Protein 3H04 (pdb70)

Foldseek 3Di:
DDKDWFQAPVRDTKIKDKDAAPDDDALAEEEEEEDQLQFAAAQPLDDPLLVCLCRNRYMYMGTFAWGWQQPALVRRLRRLVSRVVVVCVVQPPHAYEYEYAAVSQCSRVLCQLVDPHAEYEYEQYFPACPDVLLQAAQPVLQVLLVVDDPVRLVVQDDPHIDRHRPDPVNSVVVSNCNRHSNSVVRSPDDDRVDCSRHPDLVSLQPGHEYEYEFECLASRRHCVRVVVSVVHYDHYHYHHHDDNHRPPVSDVDPVNSVSSNVVVVVSVVRSD

Structure (mmCIF, N/CA/C/O backbone):
data_3H04
#
_entry.id   3H04
#
_cell.length_a   47.033
_cell.length_b   47.033
_cell.length_c   404.486
_cell.angle_alpha   90.00
_cell.angle_beta   90.00
_cell.angle_gamma   120.00
#
_symmetry.space_group_name_H-M   'P 61 2 2'
#
loop_
_entity.id
_entity.type
_entity.pdbx_description
1 polymer 'uncharacterized protein'
2 water water
#
loop_
_atom_site.group_PDB
_atom_site.id
_atom_site.type_symbol
_atom_site.label_atom_id
_atom_site.label_alt_id
_atom_site.label_comp_id
_atom_site.label_asym_id
_atom_site.label_entity_id
_atom_site.label_seq_id
_atom_site.pdbx_PDB_ins_code
_atom_site.Cartn_x
_atom_site.Cartn_y
_atom_site.Cartn_z
_atom_site.occupancy
_atom_site.B_iso_or_equiv
_atom_site.auth_seq_id
_atom_site.auth_comp_id
_atom_site.auth_asym_id
_atom_site.auth_atom_id
_atom_site.pdbx_PDB_model_num
ATOM 1 N N . GLU A 1 3 ? 19.806 -3.259 7.931 1.00 35.53 3 GLU A N 1
ATOM 2 C CA . GLU A 1 3 ? 20.538 -1.951 7.893 1.00 35.76 3 GLU A CA 1
ATOM 3 C C . GLU A 1 3 ? 19.636 -0.797 7.421 1.00 34.37 3 GLU A C 1
ATOM 4 O O . GLU A 1 3 ? 19.037 -0.856 6.334 1.00 34.67 3 GLU A O 1
ATOM 10 N N . ILE A 1 4 ? 19.557 0.255 8.239 1.00 32.67 4 ILE A N 1
ATOM 11 C CA . ILE A 1 4 ? 18.780 1.458 7.901 1.00 31.55 4 ILE A CA 1
ATOM 12 C C . ILE A 1 4 ? 19.641 2.736 7.825 1.00 30.15 4 ILE A C 1
ATOM 13 O O . ILE A 1 4 ? 20.381 3.075 8.773 1.00 28.65 4 ILE 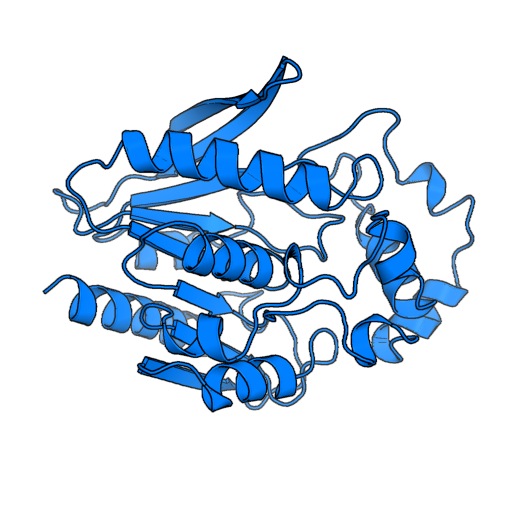A O 1
ATOM 18 N N . LYS A 1 5 ? 19.529 3.421 6.682 1.00 28.31 5 LYS A N 1
ATOM 19 C CA . LYS A 1 5 ? 20.343 4.589 6.336 1.00 27.76 5 LYS A CA 1
ATOM 20 C C . LYS A 1 5 ? 19.710 5.921 6.755 1.00 26.29 5 LYS A C 1
ATOM 21 O O . LYS A 1 5 ? 18.493 6.150 6.571 1.00 26.29 5 LYS A O 1
ATOM 27 N N . TYR A 1 6 ? 20.544 6.797 7.302 1.00 23.49 6 TYR A N 1
ATOM 28 C CA . TYR A 1 6 ? 20.142 8.135 7.734 1.00 22.93 6 TYR A CA 1
ATOM 29 C C . TYR A 1 6 ? 21.216 9.090 7.286 1.00 22.18 6 TYR A C 1
ATOM 30 O O . TYR A 1 6 ? 22.285 8.676 6.844 1.00 19.81 6 TYR A O 1
ATOM 39 N N . LYS A 1 7 ? 20.955 10.381 7.384 1.00 22.53 7 LYS A N 1
ATOM 40 C CA . LYS A 1 7 ? 22.046 11.329 7.223 1.00 23.68 7 LYS A CA 1
ATOM 41 C C . LYS A 1 7 ? 21.891 12.483 8.184 1.00 23.92 7 LYS A C 1
ATOM 42 O O . LYS A 1 7 ? 20.790 12.786 8.647 1.00 23.83 7 LYS A O 1
ATOM 48 N N . VAL A 1 8 ? 23.021 13.076 8.518 1.00 23.63 8 VAL A N 1
ATOM 49 C CA . VAL A 1 8 ? 23.048 14.292 9.267 1.00 23.44 8 VAL A CA 1
ATOM 50 C C . VAL A 1 8 ? 23.631 15.312 8.316 1.00 22.53 8 VAL A C 1
ATOM 51 O O . VAL A 1 8 ? 24.648 15.051 7.654 1.00 22.73 8 VAL A O 1
ATOM 55 N N . ILE A 1 9 ? 22.970 16.450 8.237 1.00 22.58 9 ILE A N 1
ATOM 56 C CA . ILE A 1 9 ? 23.390 17.566 7.395 1.00 21.40 9 ILE A CA 1
ATOM 57 C C . ILE A 1 9 ? 24.247 18.496 8.271 1.00 20.27 9 ILE A C 1
ATOM 58 O O . ILE A 1 9 ? 23.757 18.998 9.268 1.00 20.33 9 ILE A O 1
ATOM 63 N N . THR A 1 10 ? 25.523 18.679 7.928 1.00 17.93 10 THR A N 1
ATOM 64 C CA . THR A 1 10 ? 26.449 19.549 8.701 1.00 17.12 10 THR A CA 1
ATOM 65 C C . THR A 1 10 ? 26.131 21.087 8.578 1.00 17.64 10 THR A C 1
ATOM 66 O O . THR A 1 10 ? 25.351 21.497 7.683 1.00 15.31 10 THR A O 1
ATOM 70 N N . LYS A 1 11 ? 26.771 21.926 9.409 1.00 16.63 11 LYS A N 1
ATOM 71 C CA . LYS A 1 11 ? 26.639 23.404 9.290 1.00 19.41 11 LYS A CA 1
ATOM 72 C C . LYS A 1 11 ? 26.973 23.899 7.902 1.00 18.53 11 LYS A C 1
ATOM 73 O O . LYS A 1 11 ? 26.428 24.930 7.472 1.00 19.62 11 LYS A O 1
ATOM 79 N N . ASP A 1 12 ? 27.947 23.245 7.252 1.00 17.86 12 ASP A N 1
ATOM 80 C CA . ASP A 1 12 ? 28.317 23.573 5.904 1.00 18.66 12 ASP A CA 1
ATOM 81 C C . ASP A 1 12 ? 27.573 22.786 4.818 1.00 18.57 12 ASP A C 1
ATOM 82 O O . ASP A 1 12 ? 27.981 22.821 3.687 1.00 18.95 12 ASP A O 1
ATOM 87 N N . ALA A 1 13 ? 26.454 22.164 5.154 1.00 17.99 13 ALA A N 1
ATOM 88 C CA . ALA A 1 13 ? 25.545 21.583 4.166 1.00 19.17 13 ALA A CA 1
ATOM 89 C C . ALA A 1 13 ? 26.115 20.310 3.557 1.00 20.09 13 ALA A C 1
ATOM 90 O O . ALA A 1 13 ? 25.776 19.981 2.427 1.00 20.62 13 ALA A O 1
ATOM 92 N N . PHE A 1 14 ? 26.972 19.608 4.309 1.00 20.15 14 PHE A N 1
ATOM 93 C CA . PHE A 1 14 ? 27.569 18.341 3.859 1.00 21.26 14 PHE A CA 1
ATOM 94 C C . PHE A 1 14 ? 26.777 17.198 4.457 1.00 21.41 14 PHE A C 1
ATOM 95 O O . PHE A 1 14 ? 26.454 17.252 5.652 1.00 21.97 14 PHE A O 1
ATOM 103 N N . ALA A 1 15 ? 26.468 16.169 3.667 1.00 22.11 15 ALA A N 1
ATOM 104 C CA . ALA A 1 15 ? 25.749 14.999 4.197 1.00 23.73 15 ALA A CA 1
ATOM 105 C C . ALA A 1 15 ? 26.707 13.987 4.856 1.00 24.16 15 ALA A C 1
ATOM 106 O O . ALA A 1 15 ? 27.727 13.580 4.254 1.00 25.16 15 ALA A O 1
ATOM 108 N N . LEU A 1 16 ? 26.454 13.639 6.128 1.00 22.75 16 LEU A N 1
ATOM 109 C CA . LEU A 1 16 ? 27.215 12.589 6.787 1.00 22.65 16 LEU A CA 1
ATOM 110 C C . LEU A 1 16 ? 26.271 11.430 6.956 1.00 21.39 16 LEU A C 1
ATOM 111 O O . LEU A 1 16 ? 25.355 11.537 7.753 1.00 22.40 16 LEU A O 1
ATOM 116 N N . PRO A 1 17 ? 26.454 10.352 6.179 1.00 19.46 17 PRO A N 1
ATOM 117 C CA . PRO A 1 17 ? 25.570 9.197 6.333 1.00 18.45 17 PRO A CA 1
ATOM 118 C C . PRO A 1 17 ? 25.864 8.466 7.633 1.00 17.95 17 PRO A C 1
ATOM 119 O O . PRO A 1 17 ? 26.982 8.538 8.141 1.00 16.78 17 PRO A O 1
ATOM 123 N N . TYR A 1 18 ? 24.844 7.838 8.196 1.00 16.46 18 TYR A N 1
ATOM 124 C CA . TYR A 1 18 ? 25.035 6.860 9.236 1.00 17.19 18 TYR A CA 1
ATOM 125 C C . TYR A 1 18 ? 23.996 5.766 9.074 1.00 17.82 18 TYR A C 1
ATOM 126 O O . TYR A 1 18 ? 22.951 6.007 8.459 1.00 17.45 18 TYR A O 1
ATOM 135 N N . THR A 1 19 ? 24.357 4.566 9.529 1.00 18.30 19 THR A N 1
ATOM 136 C CA . THR A 1 19 ? 23.514 3.375 9.505 1.00 19.72 19 THR A CA 1
ATOM 137 C C . THR A 1 19 ? 23.235 2.887 10.915 1.00 19.65 19 THR A C 1
ATOM 138 O O . THR A 1 19 ? 24.094 2.943 11.818 1.00 20.35 19 THR A O 1
ATOM 142 N N . ILE A 1 20 ? 22.011 2.431 11.117 1.00 19.01 20 ILE A N 1
ATOM 143 C CA . ILE A 1 20 ? 21.612 1.819 12.362 1.00 18.52 20 ILE A CA 1
ATOM 144 C C . ILE A 1 20 ? 21.240 0.391 12.039 1.00 19.95 20 ILE A C 1
ATOM 145 O O . ILE A 1 20 ? 20.395 0.142 11.158 1.00 17.53 20 ILE A O 1
ATOM 150 N N . ILE A 1 21 ? 21.871 -0.545 12.750 1.00 20.08 21 ILE A N 1
ATOM 151 C CA . ILE A 1 21 ? 21.449 -1.934 12.741 1.00 21.85 21 ILE A CA 1
ATOM 152 C C . ILE A 1 21 ? 20.757 -2.178 14.065 1.00 23.00 21 ILE A C 1
ATOM 153 O O . ILE A 1 21 ? 21.376 -1.969 15.122 1.00 22.60 21 ILE A O 1
ATOM 158 N N . LYS A 1 22 ? 19.500 -2.635 14.017 1.00 24.26 22 LYS A N 1
ATOM 159 C CA . LYS A 1 22 ? 18.677 -2.819 15.221 1.00 24.67 22 LYS A CA 1
ATOM 160 C C . LYS A 1 22 ? 19.027 -4.056 16.037 1.00 24.47 22 LYS A C 1
ATOM 161 O O . LYS A 1 22 ? 19.440 -5.082 15.484 1.00 24.87 22 LYS A O 1
ATOM 167 N N . ALA A 1 23 ? 18.854 -3.943 17.356 1.00 23.99 23 ALA A N 1
ATOM 168 C CA . ALA A 1 23 ? 18.972 -5.095 18.272 1.00 24.23 23 ALA A CA 1
ATOM 169 C C . ALA A 1 23 ? 18.069 -6.240 17.813 1.00 25.08 23 ALA A C 1
ATOM 170 O O . ALA A 1 23 ? 16.913 -6.004 17.540 1.00 24.11 23 ALA A O 1
ATOM 172 N N . LYS A 1 24 ? 18.615 -7.462 17.757 1.00 26.44 24 LYS A N 1
ATOM 173 C CA . LYS A 1 24 ? 17.892 -8.667 17.331 1.00 27.74 24 LYS A CA 1
ATOM 174 C C . LYS A 1 24 ? 16.735 -9.034 18.238 1.00 28.67 24 LYS A C 1
ATOM 175 O O . LYS A 1 24 ? 15.675 -9.432 17.772 1.00 28.16 24 LYS A O 1
ATOM 181 N N . ASN A 1 25 ? 16.961 -8.946 19.537 1.00 29.84 25 ASN A N 1
ATOM 182 C CA . ASN A 1 25 ? 15.933 -9.282 20.504 1.00 31.13 25 ASN A CA 1
ATOM 183 C C . ASN A 1 25 ? 15.544 -7.992 21.178 1.00 31.57 25 ASN A C 1
ATOM 184 O O . ASN A 1 25 ? 16.371 -7.321 21.795 1.00 31.37 25 ASN A O 1
ATOM 189 N N . GLN A 1 26 ? 14.274 -7.641 21.006 1.00 32.61 26 GLN A N 1
ATOM 190 C CA . GLN A 1 26 ? 13.758 -6.303 21.284 1.00 32.81 26 GLN A CA 1
ATOM 191 C C . GLN A 1 26 ? 13.053 -6.314 22.643 1.00 32.01 26 GLN A C 1
ATOM 192 O O . GLN A 1 26 ? 12.425 -7.315 22.997 1.00 32.28 26 GLN A O 1
ATOM 198 N N . PRO A 1 27 ? 13.132 -5.201 23.401 1.00 30.84 27 PRO A N 1
ATOM 199 C CA . PRO A 1 27 ? 13.725 -3.917 23.052 1.00 30.27 27 PRO A CA 1
ATOM 200 C C . PRO A 1 27 ? 15.227 -3.829 23.353 1.00 29.57 27 PRO A C 1
ATOM 201 O O . PRO A 1 27 ? 15.772 -4.640 24.109 1.00 28.26 27 PRO A O 1
ATOM 205 N N . THR A 1 28 ? 15.868 -2.816 22.771 1.00 28.42 28 THR A N 1
ATOM 206 C CA . THR A 1 28 ? 17.283 -2.625 22.942 1.00 28.12 28 THR A CA 1
ATOM 207 C C . THR A 1 28 ? 17.655 -2.349 24.388 1.00 27.57 28 THR A C 1
ATOM 208 O O . THR A 1 28 ? 16.906 -1.710 25.121 1.00 28.17 28 THR A O 1
ATOM 212 N N . LYS A 1 29 ? 18.808 -2.849 24.799 1.00 26.73 29 LYS A N 1
ATOM 213 C CA . LYS A 1 29 ? 19.401 -2.487 26.090 1.00 26.46 29 LYS A CA 1
ATOM 214 C C . LYS A 1 29 ? 20.184 -1.165 26.013 1.00 25.37 29 LYS A C 1
ATOM 215 O O . LYS A 1 29 ? 20.498 -0.563 27.046 1.00 24.40 29 LYS A O 1
ATOM 221 N N . GLY A 1 30 ? 20.525 -0.738 24.794 1.00 24.49 30 GLY A N 1
ATOM 222 C CA . GLY A 1 30 ? 21.374 0.436 24.600 1.00 23.57 30 GLY A CA 1
ATOM 223 C C . GLY A 1 30 ? 21.799 0.655 23.150 1.00 22.40 30 GLY A C 1
ATOM 224 O O . GLY A 1 30 ? 21.522 -0.146 22.273 1.00 22.48 30 GLY A O 1
ATOM 225 N N . VAL A 1 31 ? 22.490 1.757 22.919 1.00 21.17 31 VAL A N 1
ATOM 226 C CA . VAL A 1 31 ? 22.956 2.102 21.603 1.00 21.63 31 VAL A CA 1
ATOM 227 C C . VAL A 1 31 ? 24.471 2.200 21.684 1.00 20.30 31 VAL A C 1
ATOM 228 O O . VAL A 1 31 ? 25.027 2.849 22.593 1.00 19.54 31 VAL A O 1
ATOM 232 N N . ILE A 1 32 ? 25.109 1.520 20.741 1.00 18.82 32 ILE A N 1
ATOM 233 C CA . ILE A 1 32 ? 26.546 1.538 20.577 1.00 17.53 32 ILE A CA 1
ATOM 234 C C . ILE A 1 32 ? 26.818 2.385 19.327 1.00 16.40 32 ILE A C 1
ATOM 235 O O . ILE A 1 32 ? 26.497 1.968 18.219 1.00 14.76 32 ILE A O 1
ATOM 240 N N . VAL A 1 33 ? 27.456 3.529 19.516 1.00 15.98 33 VAL A N 1
ATOM 241 C CA . VAL A 1 33 ? 27.894 4.369 18.408 1.00 15.69 33 VAL A CA 1
ATOM 242 C C . VAL A 1 33 ? 29.300 3.996 17.990 1.00 15.31 33 VAL A C 1
ATOM 243 O O . VAL A 1 33 ? 30.257 4.238 18.726 1.00 15.01 33 VAL A O 1
ATOM 247 N N . TYR A 1 34 ? 29.416 3.439 16.784 1.00 15.00 34 TYR A N 1
ATOM 248 C CA . TYR A 1 34 ? 30.653 2.863 16.304 1.00 14.51 34 TYR A CA 1
ATOM 249 C C . TYR A 1 34 ? 31.416 3.843 15.411 1.00 15.37 34 TYR A C 1
ATOM 250 O O . TYR A 1 34 ? 30.848 4.387 14.474 1.00 13.42 34 TYR A O 1
ATOM 259 N N . ILE A 1 35 ? 32.713 4.030 15.717 1.00 15.47 35 ILE A N 1
ATOM 260 C CA . ILE A 1 35 ? 33.561 4.920 14.955 1.00 16.03 35 ILE A CA 1
ATOM 261 C C . ILE A 1 35 ? 34.749 4.126 14.445 1.00 16.39 35 ILE A C 1
ATOM 262 O O . ILE A 1 35 ? 35.595 3.609 15.240 1.00 16.24 35 ILE A O 1
ATOM 267 N N . HIS A 1 36 ? 34.808 3.997 13.112 1.00 16.64 36 HIS A N 1
ATOM 268 C CA . HIS A 1 36 ? 35.796 3.160 12.451 1.00 16.09 36 HIS A CA 1
ATOM 269 C C . HIS A 1 36 ? 37.173 3.768 12.542 1.00 17.24 36 HIS A C 1
ATOM 270 O O . HIS A 1 36 ? 37.286 4.950 12.802 1.00 16.16 36 HIS A O 1
ATOM 277 N N . GLY A 1 37 ? 38.192 2.974 12.289 1.00 16.68 37 GLY A N 1
ATOM 278 C CA . GLY A 1 37 ? 39.556 3.465 12.327 1.00 18.26 37 GLY A CA 1
ATOM 279 C C . GLY A 1 37 ? 40.078 3.979 10.984 1.00 18.77 37 GLY A C 1
ATOM 280 O O . GLY A 1 37 ? 39.300 4.358 10.118 1.00 22.06 37 GLY A O 1
ATOM 281 N N . GLY A 1 38 ? 41.382 3.916 10.793 1.00 18.63 38 GLY A N 1
ATOM 282 C CA . GLY A 1 38 ? 42.034 4.374 9.536 1.00 17.74 38 GLY A CA 1
ATOM 283 C C . GLY A 1 38 ? 42.898 5.604 9.642 1.00 17.45 38 GLY A C 1
ATOM 284 O O . GLY A 1 38 ? 43.110 6.352 8.639 1.00 15.30 38 GLY A O 1
ATOM 285 N N . GLY A 1 39 ? 43.436 5.840 10.843 1.00 16.62 39 GLY A N 1
ATOM 286 C CA . GLY A 1 39 ? 44.373 6.945 11.110 1.00 16.24 39 GLY A CA 1
ATOM 287 C C . GLY A 1 39 ? 43.849 8.335 10.756 1.00 17.49 39 GLY A C 1
ATOM 288 O O . GLY A 1 39 ? 44.641 9.253 10.546 1.00 16.69 39 GLY A O 1
ATOM 289 N N . LEU A 1 40 ? 42.526 8.473 10.776 1.00 17.39 40 LEU A N 1
ATOM 290 C CA . LEU A 1 40 ? 41.756 9.644 10.360 1.00 18.20 40 LEU A CA 1
ATOM 291 C C . LEU A 1 40 ? 41.850 9.939 8.853 1.00 18.61 40 LEU A C 1
ATOM 292 O O . LEU A 1 40 ? 41.339 10.979 8.409 1.00 18.87 40 LEU A O 1
ATOM 297 N N . MET A 1 41 ? 42.463 9.045 8.071 1.00 16.17 41 MET A N 1
ATOM 298 C CA . MET A 1 41 ? 42.809 9.356 6.668 1.00 16.30 41 MET A CA 1
ATOM 299 C C . MET A 1 41 ? 42.211 8.397 5.651 1.00 15.07 41 MET A C 1
ATOM 300 O O . MET A 1 41 ? 42.084 8.719 4.447 1.00 16.48 41 MET A O 1
ATOM 305 N N . PHE A 1 42 ? 41.867 7.185 6.079 1.00 15.02 42 PHE A N 1
ATOM 306 C CA . PHE A 1 42 ? 41.225 6.253 5.212 1.00 15.30 42 PHE A CA 1
ATOM 307 C C . PHE A 1 42 ? 40.176 5.429 5.994 1.00 16.65 42 PHE A C 1
ATOM 308 O O . PHE A 1 42 ? 39.953 5.624 7.192 1.00 19.64 42 PHE A O 1
ATOM 316 N N . GLY A 1 43 ? 39.514 4.526 5.294 1.00 16.18 43 GLY A N 1
ATOM 317 C CA . GLY A 1 43 ? 38.590 3.600 5.942 1.00 17.36 43 GLY A CA 1
ATOM 318 C C . GLY A 1 43 ? 37.151 3.835 5.499 1.00 18.56 43 GLY A C 1
ATOM 319 O O . GLY A 1 43 ? 36.863 4.544 4.477 1.00 18.53 43 GLY A O 1
ATOM 320 N N . LYS A 1 44 ? 36.255 3.170 6.193 1.00 18.54 44 LYS A N 1
ATOM 321 C CA . LYS A 1 44 ? 34.809 3.303 5.940 1.00 19.00 44 LYS A CA 1
ATOM 322 C C . LYS A 1 44 ? 34.080 2.843 7.196 1.00 18.64 44 LYS A C 1
ATOM 323 O O . LYS A 1 44 ? 34.629 2.042 7.988 1.00 18.42 44 LYS A O 1
ATOM 329 N N . ALA A 1 45 ? 32.858 3.353 7.363 1.00 19.26 45 ALA A N 1
ATOM 330 C CA . ALA A 1 45 ? 32.015 3.097 8.530 1.00 19.23 45 ALA A CA 1
ATOM 331 C C . ALA A 1 45 ? 31.609 1.633 8.675 1.00 20.34 45 ALA A C 1
ATOM 332 O O . ALA A 1 45 ? 31.505 1.128 9.803 1.00 18.87 45 ALA A O 1
ATOM 334 N N . ASN A 1 46 ? 31.328 0.966 7.544 1.00 21.08 46 ASN A N 1
ATOM 335 C CA . ASN A 1 46 ? 30.895 -0.435 7.554 1.00 22.73 46 ASN A CA 1
ATOM 336 C C . ASN A 1 46 ? 32.053 -1.439 7.399 1.00 21.96 46 ASN A C 1
ATOM 337 O O . ASN A 1 46 ? 31.999 -2.298 6.518 1.00 21.07 46 ASN A O 1
ATOM 342 N N . ASP A 1 47 ? 33.076 -1.325 8.258 1.00 21.24 47 ASP A N 1
ATOM 343 C CA . ASP A 1 47 ? 34.281 -2.170 8.188 1.00 20.62 47 ASP A CA 1
ATOM 344 C C . ASP A 1 47 ? 34.321 -3.259 9.249 1.00 21.56 47 ASP A C 1
ATOM 345 O O . ASP A 1 47 ? 35.297 -4.007 9.299 1.00 21.80 47 ASP A O 1
ATOM 350 N N . LEU A 1 48 ? 33.257 -3.388 10.049 1.00 22.85 48 LEU A N 1
ATOM 351 C CA . LEU A 1 48 ? 33.153 -4.430 11.074 1.00 23.47 48 LEU A CA 1
ATOM 352 C C . LEU A 1 48 ? 32.733 -5.768 10.435 1.00 24.52 48 LEU A C 1
ATOM 353 O O . LEU A 1 48 ? 31.789 -5.782 9.658 1.00 24.40 48 LEU A O 1
ATOM 358 N N . SER A 1 49 ? 33.376 -6.882 10.789 1.00 25.53 49 SER A N 1
ATOM 359 C CA . SER A 1 49 ? 32.884 -8.210 10.325 1.00 26.49 49 SER A CA 1
ATOM 360 C C . SER A 1 49 ? 31.447 -8.453 10.772 1.00 25.96 49 SER A C 1
ATOM 361 O O . SER A 1 49 ? 31.069 -8.130 11.903 1.00 25.97 49 SER A O 1
ATOM 364 N N . PRO A 1 50 ? 30.651 -9.088 9.901 1.00 25.85 50 PRO A N 1
ATOM 365 C CA . PRO A 1 50 ? 29.292 -9.517 10.250 1.00 25.30 50 PRO A CA 1
ATOM 366 C C . PRO A 1 50 ? 29.226 -10.258 11.583 1.00 23.81 50 PRO A C 1
ATOM 367 O O . PRO A 1 50 ? 28.253 -10.108 12.349 1.00 23.08 50 PRO A O 1
ATOM 371 N N . GLN A 1 51 ? 30.243 -11.066 11.854 1.00 23.06 51 GLN A N 1
ATOM 372 C CA . GLN A 1 51 ? 30.271 -11.859 13.095 1.00 23.41 51 GLN A CA 1
ATOM 373 C C . GLN A 1 51 ? 30.315 -10.963 14.338 1.00 22.23 51 GLN A C 1
ATOM 374 O O . GLN A 1 51 ? 29.665 -11.272 15.349 1.00 20.20 51 GLN A O 1
ATOM 380 N N . TYR A 1 52 ? 31.047 -9.847 14.249 1.00 21.36 52 TYR A N 1
ATOM 381 C CA . TYR A 1 52 ? 31.133 -8.909 15.376 1.00 20.30 52 TYR A CA 1
ATOM 382 C C . TYR A 1 52 ? 29.818 -8.184 15.525 1.00 20.76 52 TYR A C 1
ATOM 383 O O . TYR A 1 52 ? 29.333 -7.961 16.654 1.00 19.19 52 TYR A O 1
ATOM 392 N N . ILE A 1 53 ? 29.227 -7.826 14.381 1.00 19.66 53 ILE A N 1
ATOM 393 C CA . ILE A 1 53 ? 27.933 -7.179 14.410 1.00 21.37 53 ILE A CA 1
ATOM 394 C C . ILE A 1 53 ? 26.880 -8.076 15.055 1.00 21.69 53 ILE A C 1
ATOM 395 O O . ILE A 1 53 ? 26.023 -7.601 15.817 1.00 22.69 53 ILE A O 1
ATOM 400 N N . ASP A 1 54 ? 26.893 -9.366 14.727 1.00 22.52 54 ASP A N 1
ATOM 401 C CA . ASP A 1 54 ? 25.931 -10.284 15.357 1.00 22.53 54 ASP A CA 1
ATOM 402 C C . ASP A 1 54 ? 26.063 -10.353 16.875 1.00 22.48 54 ASP A C 1
ATOM 403 O O . ASP A 1 54 ? 25.063 -10.344 17.588 1.00 23.26 54 ASP A O 1
ATOM 408 N N . ILE A 1 55 ? 27.286 -10.406 17.377 1.00 20.99 55 ILE A N 1
ATOM 409 C CA . ILE A 1 55 ? 27.485 -10.365 18.838 1.00 20.87 55 ILE A CA 1
ATOM 410 C C . ILE A 1 55 ? 26.971 -9.052 19.489 1.00 20.76 55 ILE A C 1
ATOM 411 O O . ILE A 1 55 ? 26.275 -9.079 20.519 1.00 20.36 55 ILE A O 1
ATOM 416 N N . LEU A 1 56 ? 27.309 -7.913 18.877 1.00 21.30 56 LEU A N 1
ATOM 417 C CA . LEU A 1 56 ? 27.044 -6.621 19.461 1.00 21.24 56 LEU A CA 1
ATOM 418 C C . LEU A 1 56 ? 25.528 -6.338 19.392 1.00 22.02 56 LEU A C 1
ATOM 419 O O . LEU A 1 56 ? 24.973 -5.784 20.335 1.00 22.54 56 LEU A O 1
ATOM 424 N N . THR A 1 57 ? 24.855 -6.755 18.323 1.00 21.69 57 THR A N 1
ATOM 425 C CA . THR A 1 57 ? 23.459 -6.343 18.112 1.00 21.75 57 THR A CA 1
ATOM 426 C C . THR A 1 57 ? 22.415 -7.326 18.642 1.00 23.01 57 THR A C 1
ATOM 427 O O . THR A 1 57 ? 21.228 -7.152 18.399 1.00 22.35 57 THR A O 1
ATOM 431 N N . GLU A 1 58 ? 22.839 -8.352 19.372 1.00 23.82 58 GLU A N 1
ATOM 432 C CA . GLU A 1 58 ? 21.878 -9.252 19.991 1.00 24.49 58 GLU A CA 1
ATOM 433 C C . GLU A 1 58 ? 20.898 -8.468 20.826 1.00 23.52 58 GLU A C 1
ATOM 434 O O . GLU A 1 58 ? 19.688 -8.691 20.752 1.00 23.16 58 GLU A O 1
ATOM 440 N N . HIS A 1 59 ? 21.436 -7.558 21.637 1.00 22.81 59 HIS A N 1
ATOM 441 C CA . HIS A 1 59 ? 20.628 -6.765 22.559 1.00 22.64 59 HIS A CA 1
ATOM 442 C C . HIS A 1 59 ? 20.874 -5.258 22.507 1.00 21.82 59 HIS A C 1
ATOM 443 O O . HIS A 1 59 ? 20.180 -4.506 23.193 1.00 21.37 59 HIS A O 1
ATOM 450 N N . TYR A 1 60 ? 21.822 -4.825 21.669 1.00 19.91 60 TYR A N 1
ATOM 451 C CA . TYR A 1 60 ? 22.163 -3.417 21.510 1.00 19.19 60 TYR A CA 1
ATOM 452 C C . TYR A 1 60 ? 21.929 -2.969 20.068 1.00 19.20 60 TYR A C 1
ATOM 453 O O . TYR A 1 60 ? 22.075 -3.758 19.128 1.00 18.46 60 TYR A O 1
ATOM 462 N N . ASP A 1 61 ? 21.550 -1.708 19.877 1.00 18.70 61 ASP A N 1
ATOM 463 C CA . ASP A 1 61 ? 21.607 -1.132 18.517 1.00 18.64 61 ASP A CA 1
ATOM 464 C C . ASP A 1 61 ? 23.039 -0.721 18.243 1.00 18.82 61 ASP A C 1
ATOM 465 O O . ASP A 1 61 ? 23.746 -0.292 19.170 1.00 18.88 61 ASP A O 1
ATOM 470 N N . LEU A 1 62 ? 23.449 -0.862 16.979 1.00 17.83 62 LEU A N 1
ATOM 471 C CA . LEU A 1 62 ? 24.775 -0.508 16.513 1.00 19.04 62 LEU A CA 1
ATOM 472 C C . LEU A 1 62 ? 24.627 0.573 15.447 1.00 17.85 62 LEU A C 1
ATOM 473 O O . LEU A 1 62 ? 23.959 0.358 14.455 1.00 17.78 62 LEU A O 1
ATOM 478 N N . ILE A 1 63 ? 25.221 1.735 15.686 1.00 17.71 63 ILE A N 1
ATOM 479 C CA . ILE A 1 63 ? 25.103 2.862 14.759 1.00 16.98 63 ILE A CA 1
ATOM 480 C C . ILE A 1 63 ? 26.471 3.203 14.184 1.00 17.10 63 ILE A C 1
ATOM 481 O O . ILE A 1 63 ? 27.349 3.588 14.927 1.00 17.00 63 ILE A O 1
ATOM 486 N N . GLN A 1 64 ? 26.665 3.057 12.881 1.00 15.88 64 GLN A N 1
ATOM 487 C CA . GLN A 1 64 ? 27.988 3.241 12.298 1.00 17.56 64 GLN A CA 1
ATOM 488 C C . GLN A 1 64 ? 28.119 4.636 11.703 1.00 17.60 64 GLN A C 1
ATOM 489 O O . GLN A 1 64 ? 27.460 4.937 10.700 1.00 15.20 64 GLN A O 1
ATOM 495 N N . LEU A 1 65 ? 28.874 5.517 12.343 1.00 16.78 65 LEU A N 1
ATOM 496 C CA . LEU A 1 65 ? 28.879 6.903 11.879 1.00 19.01 65 LEU A CA 1
ATOM 497 C C . LEU A 1 65 ? 29.977 7.216 10.915 1.00 16.84 65 LEU A C 1
ATOM 498 O O . LEU A 1 65 ? 30.925 6.476 10.792 1.00 17.31 65 LEU A O 1
ATOM 503 N N . SER A 1 66 ? 29.816 8.320 10.204 1.00 18.03 66 SER A N 1
ATOM 504 C CA . SER A 1 66 ? 30.808 8.757 9.226 1.00 18.53 66 SER A CA 1
ATOM 505 C C . SER A 1 66 ? 31.297 10.150 9.552 1.00 17.89 66 SER A C 1
ATOM 506 O O . SER A 1 66 ? 30.598 10.923 10.235 1.00 18.00 66 SER A O 1
ATOM 509 N N . TYR A 1 67 ? 32.519 10.450 9.100 1.00 16.82 67 TYR A N 1
ATOM 510 C CA . TYR A 1 67 ? 33.090 11.784 9.228 1.00 16.33 67 TYR A CA 1
ATOM 511 C C . TYR A 1 67 ? 33.989 12.011 8.014 1.00 17.13 67 TYR A C 1
ATOM 512 O O . TYR A 1 67 ? 34.480 11.051 7.433 1.00 15.63 67 TYR A O 1
ATOM 521 N N . ARG A 1 68 ? 34.219 13.278 7.669 1.00 16.92 68 ARG A N 1
ATOM 522 C CA . ARG A 1 68 ? 35.120 13.618 6.561 1.00 17.42 68 ARG A CA 1
ATOM 523 C C . ARG A 1 68 ? 36.576 13.311 6.947 1.00 16.89 68 ARG A C 1
ATOM 524 O O . ARG A 1 68 ? 37.006 13.483 8.077 1.00 18.73 68 ARG A O 1
ATOM 532 N N . LEU A 1 69 ? 37.343 12.805 6.005 1.00 17.38 69 LEU A N 1
ATOM 533 C CA . LEU A 1 69 ? 38.690 12.389 6.292 1.00 17.56 69 LEU A CA 1
ATOM 534 C C . LEU A 1 69 ? 39.751 13.448 6.071 1.00 18.71 69 LEU A C 1
ATOM 535 O O . LEU A 1 69 ? 39.602 14.360 5.217 1.00 19.94 69 LEU A O 1
ATOM 540 N N . LEU A 1 70 ? 40.864 13.297 6.795 1.00 18.60 70 LEU A N 1
ATOM 541 C CA . LEU A 1 70 ? 42.100 13.999 6.414 1.00 18.81 70 LEU A CA 1
ATOM 542 C C . LEU A 1 70 ? 42.637 13.399 5.112 1.00 18.36 70 LEU A C 1
ATOM 543 O O . LEU A 1 70 ? 42.423 12.241 4.852 1.00 17.89 70 LEU A O 1
ATOM 548 N N . PRO A 1 71 ? 43.368 14.184 4.296 1.00 19.29 71 PRO A N 1
ATOM 549 C CA . PRO A 1 71 ? 43.789 15.558 4.546 1.00 20.13 71 PRO A CA 1
ATOM 550 C C . PRO A 1 71 ? 42.890 16.620 3.921 1.00 19.77 71 PRO A C 1
ATOM 551 O O . PRO A 1 71 ? 43.221 17.792 3.964 1.00 19.73 71 PRO A O 1
ATOM 555 N N . GLU A 1 72 ? 41.784 16.228 3.315 1.00 19.88 72 GLU A N 1
ATOM 556 C CA . GLU A 1 72 ? 40.954 17.202 2.590 1.00 20.16 72 GLU A CA 1
ATOM 557 C C . GLU A 1 72 ? 40.183 18.097 3.558 1.00 19.95 72 GLU A C 1
ATOM 558 O O . GLU A 1 72 ? 39.789 19.195 3.186 1.00 18.07 72 GLU A O 1
ATOM 564 N N . VAL A 1 73 ? 39.988 17.632 4.795 1.00 19.36 73 VAL A N 1
ATOM 565 C CA . VAL A 1 73 ? 39.525 18.512 5.886 1.00 18.09 73 VAL A CA 1
ATOM 566 C C . VAL A 1 73 ? 40.525 18.382 7.022 1.00 19.08 73 VAL A C 1
ATOM 567 O O . VAL A 1 73 ? 41.416 17.515 6.971 1.00 19.63 73 VAL A O 1
ATOM 571 N N . SER A 1 74 ? 40.403 19.243 8.029 1.00 18.58 74 SER A N 1
ATOM 572 C CA . SER A 1 74 ? 41.274 19.174 9.193 1.00 18.41 74 SER A CA 1
ATOM 573 C C . SER A 1 74 ? 40.642 18.343 10.341 1.00 17.49 74 SER A C 1
ATOM 574 O O . SER A 1 74 ? 39.465 17.978 10.316 1.00 17.59 74 SER A O 1
ATOM 577 N N . LEU A 1 75 ? 41.429 18.072 11.374 1.00 16.61 75 LEU A N 1
ATOM 578 C CA . LEU A 1 75 ? 40.901 17.395 12.550 1.00 15.74 75 LEU A CA 1
ATOM 579 C C . LEU A 1 75 ? 39.792 18.215 13.250 1.00 15.59 75 LEU A C 1
ATOM 580 O O . LEU A 1 75 ? 38.905 17.636 13.864 1.00 16.53 75 LEU A O 1
ATOM 585 N N . ASP A 1 76 ? 39.814 19.552 13.143 1.00 16.67 76 ASP A N 1
ATOM 586 C CA . ASP A 1 76 ? 38.740 20.349 13.730 1.00 16.99 76 ASP A CA 1
ATOM 587 C C . ASP A 1 76 ? 37.421 20.013 13.036 1.00 17.35 76 ASP A C 1
ATOM 588 O O . ASP A 1 76 ? 36.390 19.894 13.689 1.00 17.38 76 ASP A O 1
ATOM 593 N N . CYS A 1 77 ? 37.470 19.877 11.717 1.00 17.61 77 CYS A N 1
ATOM 594 C CA . CYS A 1 77 ? 36.319 19.426 10.953 1.00 18.72 77 CYS A CA 1
ATOM 595 C C . CYS A 1 77 ? 35.858 17.987 11.313 1.00 17.88 77 CYS A C 1
ATOM 596 O O . CYS A 1 77 ? 34.662 17.756 11.405 1.00 16.58 77 CYS A O 1
ATOM 599 N N . ILE A 1 78 ? 36.806 17.042 11.484 1.00 17.15 78 ILE A N 1
ATOM 600 C CA . ILE A 1 78 ? 36.489 15.697 11.897 1.00 16.48 78 ILE A CA 1
ATOM 601 C C . ILE A 1 78 ? 35.686 15.695 13.219 1.00 16.96 78 ILE A C 1
ATOM 602 O O . ILE A 1 78 ? 34.628 15.068 13.329 1.00 15.89 78 ILE A O 1
ATOM 607 N N . ILE A 1 79 ? 36.189 16.429 14.203 1.00 17.07 79 ILE A N 1
ATOM 608 C CA . ILE A 1 79 ? 35.562 16.503 15.507 1.00 17.18 79 ILE A CA 1
ATOM 609 C C . ILE A 1 79 ? 34.178 17.122 15.379 1.00 17.03 79 ILE A C 1
ATOM 610 O O . ILE A 1 79 ? 33.209 16.645 15.990 1.00 16.68 79 ILE A O 1
ATOM 615 N N . GLU A 1 80 ? 34.063 18.137 14.535 1.00 17.74 80 GLU A N 1
ATOM 616 C CA . GLU A 1 80 ? 32.745 18.746 14.303 1.00 18.08 80 GLU A CA 1
ATOM 617 C C . GLU A 1 80 ? 31.767 17.749 13.661 1.00 17.45 80 GLU A C 1
ATOM 618 O O . GLU A 1 80 ? 30.620 17.682 14.049 1.00 14.12 80 GLU A O 1
ATOM 624 N N . ASP A 1 81 ? 32.230 16.977 12.674 1.00 17.14 81 ASP A N 1
ATOM 625 C CA . ASP A 1 81 ? 31.372 15.963 12.024 1.00 16.96 81 ASP A CA 1
ATOM 626 C C . ASP A 1 81 ? 30.955 14.873 13.007 1.00 15.96 81 ASP A C 1
ATOM 627 O O . ASP A 1 81 ? 29.817 14.427 13.032 1.00 16.08 81 ASP A O 1
ATOM 632 N N . VAL A 1 82 ? 31.925 14.353 13.754 1.00 16.69 82 VAL A N 1
ATOM 633 C CA . VAL A 1 82 ? 31.677 13.309 14.732 1.00 16.00 82 VAL A CA 1
ATOM 634 C C . VAL A 1 82 ? 30.611 13.754 15.779 1.00 16.14 82 VAL A C 1
ATOM 635 O O . VAL A 1 82 ? 29.656 13.036 16.067 1.00 15.81 82 VAL A O 1
ATOM 639 N N . TYR A 1 83 ? 30.767 14.949 16.330 1.00 16.66 83 TYR A N 1
ATOM 640 C CA . TYR A 1 83 ? 29.826 15.450 17.332 1.00 16.65 83 TYR A CA 1
ATOM 641 C C . TYR A 1 83 ? 28.451 15.782 16.713 1.00 17.54 83 TYR A C 1
ATOM 642 O O . TYR A 1 83 ? 27.438 15.605 17.359 1.00 17.45 83 TYR A O 1
ATOM 651 N N . ALA A 1 84 ? 28.412 16.243 15.458 1.00 17.68 84 ALA A N 1
ATOM 652 C CA . ALA A 1 84 ? 27.115 16.506 14.789 1.00 18.05 84 ALA A CA 1
ATOM 653 C C . ALA A 1 84 ? 26.408 15.159 14.574 1.00 17.74 84 ALA A C 1
ATOM 654 O O . ALA A 1 84 ? 25.230 15.050 14.811 1.00 17.64 84 ALA A O 1
ATOM 656 N N . SER A 1 85 ? 27.154 14.115 14.213 1.00 17.79 85 SER A N 1
ATOM 657 C CA . SER A 1 85 ? 26.551 12.805 14.002 1.00 17.80 85 SER A CA 1
ATOM 658 C C . SER A 1 85 ? 26.164 12.206 15.351 1.00 18.70 85 SER A C 1
ATOM 659 O O . SER A 1 85 ? 25.028 11.728 15.532 1.00 16.66 85 SER A O 1
ATOM 662 N N . PHE A 1 86 ? 27.084 12.269 16.314 1.00 18.93 86 PHE A N 1
ATOM 663 C CA . PHE A 1 86 ? 26.755 11.798 17.647 1.00 17.76 86 PHE A CA 1
ATOM 664 C C . PHE A 1 86 ? 25.476 12.429 18.201 1.00 19.11 86 PHE A C 1
ATOM 665 O O . PHE A 1 86 ? 24.634 11.701 18.716 1.00 17.86 86 PHE A O 1
ATOM 673 N N . ASP A 1 87 ? 25.324 13.758 18.082 1.00 20.10 87 ASP A N 1
ATOM 674 C CA . ASP A 1 87 ? 24.166 14.465 18.673 1.00 20.47 87 ASP A CA 1
ATOM 675 C C . ASP A 1 87 ? 22.874 14.141 17.990 1.00 21.08 87 ASP A C 1
ATOM 676 O O . ASP A 1 87 ? 21.817 14.052 18.640 1.00 20.85 87 ASP A O 1
ATOM 681 N N . ALA A 1 88 ? 22.945 13.961 16.688 1.00 19.78 88 ALA A N 1
ATOM 682 C CA . ALA A 1 88 ? 21.784 13.511 15.927 1.00 20.85 88 ALA A CA 1
ATOM 683 C C . ALA A 1 88 ? 21.406 12.100 16.375 1.00 20.76 88 ALA A C 1
ATOM 684 O O . ALA A 1 88 ? 20.248 11.800 16.550 1.00 22.45 88 ALA A O 1
ATOM 686 N N . ILE A 1 89 ? 22.387 11.240 16.610 1.00 20.96 89 ILE A N 1
ATOM 687 C CA . ILE A 1 89 ? 22.089 9.879 17.107 1.00 21.74 89 ILE A CA 1
ATOM 688 C C . ILE A 1 89 ? 21.583 9.889 18.535 1.00 22.92 89 ILE A C 1
ATOM 689 O O . ILE A 1 89 ? 20.581 9.226 18.818 1.00 23.94 89 ILE A O 1
ATOM 694 N N . GLN A 1 90 ? 22.252 10.616 19.436 1.00 24.34 90 GLN A N 1
ATOM 695 C CA . GLN A 1 90 ? 21.815 10.675 20.834 1.00 25.40 90 GLN A CA 1
ATOM 696 C C . GLN A 1 90 ? 20.361 11.170 20.965 1.00 26.51 90 GLN A C 1
ATOM 697 O O . GLN A 1 90 ? 19.595 10.590 21.722 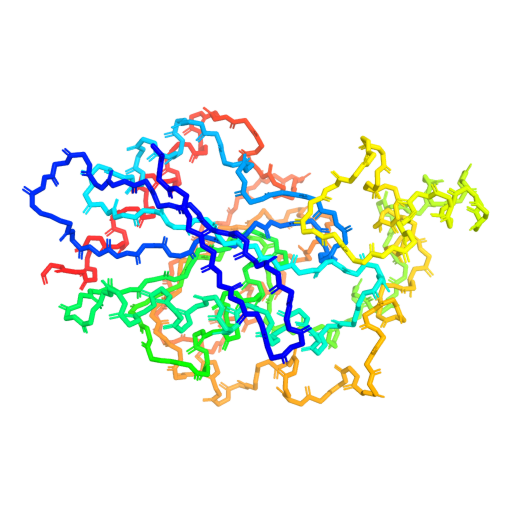1.00 24.36 90 GLN A O 1
ATOM 703 N N . SER A 1 91 ? 19.967 12.214 20.225 1.00 27.41 91 SER A N 1
ATOM 704 C CA . SER A 1 91 ? 18.584 12.702 20.348 1.00 28.31 91 SER A CA 1
ATOM 705 C C . SER A 1 91 ? 17.573 11.587 20.017 1.00 29.32 91 SER A C 1
ATOM 706 O O . SER A 1 91 ? 16.479 11.551 20.581 1.00 29.07 91 SER A O 1
ATOM 709 N N . GLN A 1 92 ? 17.959 10.668 19.131 1.00 29.64 92 GLN A N 1
ATOM 710 C CA . GLN A 1 92 ? 17.117 9.535 18.724 1.00 30.69 92 GLN A CA 1
ATOM 711 C C . GLN A 1 92 ? 17.027 8.375 19.752 1.00 30.95 92 GLN A C 1
ATOM 712 O O . GLN A 1 92 ? 16.258 7.430 19.569 1.00 31.03 92 GLN A O 1
ATOM 718 N N . TYR A 1 93 ? 17.834 8.453 20.808 1.00 31.21 93 TYR A N 1
ATOM 719 C CA . TYR A 1 93 ? 17.897 7.464 21.876 1.00 31.14 93 TYR A CA 1
ATOM 720 C C . TYR A 1 93 ? 17.841 8.230 23.190 1.00 32.24 93 TYR A C 1
ATOM 721 O O . TYR A 1 93 ? 18.702 8.084 24.037 1.00 33.08 93 TYR A O 1
ATOM 730 N N . SER A 1 94 ? 16.781 9.014 23.382 1.00 33.62 94 SER A N 1
ATOM 731 C CA . SER A 1 94 ? 16.741 9.996 24.469 1.00 33.86 94 SER A CA 1
ATOM 732 C C . SER A 1 94 ? 16.770 9.380 25.860 1.00 33.55 94 SER A C 1
ATOM 733 O O . SER A 1 94 ? 17.461 9.880 26.750 1.00 34.38 94 SER A O 1
ATOM 736 N N . ASN A 1 95 ? 16.044 8.288 26.047 1.00 32.46 95 ASN A N 1
ATOM 737 C CA . ASN A 1 95 ? 15.903 7.701 27.363 1.00 31.84 95 ASN A CA 1
ATOM 738 C C . ASN A 1 95 ? 16.693 6.394 27.461 1.00 30.79 95 ASN A C 1
ATOM 739 O O . ASN A 1 95 ? 16.277 5.478 28.160 1.00 30.80 95 ASN A O 1
ATOM 744 N N . CYS A 1 96 ? 17.824 6.283 26.762 1.00 29.17 96 CYS A N 1
ATOM 745 C CA . CYS A 1 96 ? 18.403 4.964 26.562 1.00 28.32 96 CYS A CA 1
ATOM 746 C C . CYS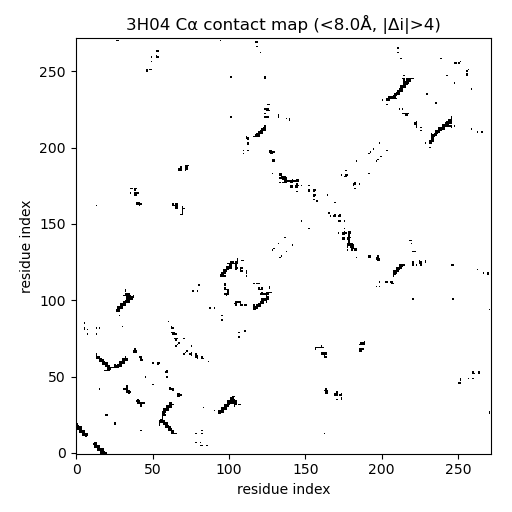 A 1 96 ? 19.946 4.975 26.786 1.00 25.69 96 CYS A C 1
ATOM 747 O O . CYS A 1 96 ? 20.587 5.987 26.523 1.00 24.99 96 CYS A O 1
ATOM 750 N N . PRO A 1 97 ? 20.530 3.883 27.328 1.00 23.40 97 PRO A N 1
ATOM 751 C CA . PRO A 1 97 ? 21.982 3.894 27.535 1.00 22.32 97 PRO A CA 1
ATOM 752 C C . PRO A 1 97 ? 22.702 4.045 26.217 1.00 20.70 97 PRO A C 1
ATOM 753 O O . PRO A 1 97 ? 22.264 3.475 25.233 1.00 20.81 97 PRO A O 1
ATOM 757 N N . ILE A 1 98 ? 23.789 4.801 26.208 1.00 19.54 98 ILE A N 1
ATOM 758 C CA . ILE A 1 98 ? 24.547 5.041 24.978 1.00 18.03 98 ILE A CA 1
ATOM 759 C C . ILE A 1 98 ? 26.057 4.864 25.239 1.00 16.87 98 ILE A C 1
ATOM 760 O O . ILE A 1 98 ? 26.577 5.293 26.283 1.00 16.00 98 ILE A O 1
ATOM 765 N N . PHE A 1 99 ? 26.729 4.209 24.285 1.00 15.90 99 PHE A N 1
ATOM 766 C CA . PHE A 1 99 ? 28.143 3.926 24.337 1.00 15.57 99 PHE A CA 1
ATOM 767 C C . PHE A 1 99 ? 28.854 4.335 23.040 1.00 15.52 99 PHE A C 1
ATOM 768 O O . PHE A 1 99 ? 28.255 4.304 21.952 1.00 15.32 99 PHE A O 1
ATOM 776 N N . THR A 1 100 ? 30.142 4.628 23.160 1.00 14.55 100 THR A N 1
ATOM 777 C CA . THR A 1 100 ? 30.999 4.820 21.977 1.00 14.59 100 THR A CA 1
ATOM 778 C C . THR A 1 100 ? 31.957 3.638 21.886 1.00 15.04 100 THR A C 1
ATOM 779 O O . THR A 1 100 ? 32.452 3.116 22.902 1.00 17.11 100 THR A O 1
ATOM 783 N N . PHE A 1 101 ? 32.155 3.168 20.669 1.00 14.68 101 PHE A N 1
ATOM 784 C CA . PHE A 1 101 ? 32.995 2.019 20.375 1.00 14.08 101 PHE A CA 1
ATOM 785 C C . PHE A 1 101 ? 33.814 2.473 19.209 1.00 14.77 101 PHE A C 1
ATOM 786 O O . PHE A 1 101 ? 33.237 2.752 18.159 1.00 15.22 101 PHE A O 1
ATOM 794 N N . GLY A 1 102 ? 35.129 2.615 19.405 1.00 14.12 102 GLY A N 1
ATOM 795 C CA . GLY A 1 102 ? 36.049 2.922 18.313 1.00 15.07 102 GLY A CA 1
ATOM 796 C C . GLY A 1 102 ? 37.193 1.935 18.201 1.00 15.16 102 GLY A C 1
ATOM 797 O O . GLY A 1 102 ? 37.554 1.216 19.167 1.00 15.32 102 GLY A O 1
ATOM 798 N N . ARG A 1 103 ? 37.762 1.876 17.006 1.00 14.81 103 ARG A N 1
ATOM 799 C CA . ARG A 1 103 ? 38.962 1.117 16.733 1.00 14.39 103 ARG A CA 1
ATOM 800 C C . ARG A 1 103 ? 39.968 2.087 16.214 1.00 15.95 103 ARG A C 1
ATOM 801 O O . ARG A 1 103 ? 39.686 2.871 15.297 1.00 14.68 103 ARG A O 1
ATOM 809 N N . SER A 1 104 ? 41.165 2.000 16.784 1.00 16.52 104 SER A N 1
ATOM 810 C CA . SER A 1 104 ? 42.305 2.784 16.369 1.00 17.02 104 SER A CA 1
ATOM 811 C C . SER A 1 104 ? 41.945 4.283 16.571 1.00 16.08 104 SER A C 1
ATOM 812 O O . SER A 1 104 ? 41.537 4.685 17.657 1.00 15.15 104 SER A O 1
ATOM 815 N N . SER A 1 105 ? 42.087 5.118 15.544 1.00 15.40 105 SER A N 1
ATOM 816 C CA . SER A 1 105 ? 41.719 6.511 15.635 1.00 14.56 105 SER A CA 1
ATOM 817 C C . SER A 1 105 ? 40.232 6.733 15.929 1.00 15.38 105 SER A C 1
ATOM 818 O O . SER A 1 105 ? 39.869 7.760 16.473 1.00 15.88 105 SER A O 1
ATOM 821 N N . GLY A 1 106 ? 39.364 5.790 15.584 1.00 14.08 106 GLY A N 1
ATOM 822 C CA . GLY A 1 106 ? 37.981 5.867 16.015 1.00 15.06 106 GLY A CA 1
ATOM 823 C C . GLY A 1 106 ? 37.791 5.809 17.514 1.00 14.92 106 GLY A C 1
ATOM 824 O O . GLY A 1 106 ? 36.815 6.384 18.050 1.00 15.52 106 GLY A O 1
ATOM 825 N N . ALA A 1 107 ? 38.693 5.089 18.204 1.00 14.25 107 ALA A N 1
ATOM 826 C CA . ALA A 1 107 ? 38.646 5.013 19.666 1.00 14.38 107 ALA A CA 1
ATOM 827 C C . ALA A 1 107 ? 39.068 6.341 20.267 1.00 14.38 107 ALA A C 1
ATOM 828 O O . ALA A 1 107 ? 38.487 6.790 21.266 1.00 14.74 107 ALA A O 1
ATOM 830 N N . TYR A 1 108 ? 40.037 7.018 19.645 1.00 14.66 108 TYR A N 1
ATOM 831 C CA . TYR A 1 108 ? 40.359 8.412 20.017 1.00 14.65 108 TYR A CA 1
ATOM 832 C C . TYR A 1 108 ? 39.124 9.330 19.915 1.00 14.65 108 TYR A C 1
ATOM 833 O O . TYR A 1 108 ? 38.764 10.006 20.902 1.00 14.48 108 TYR A O 1
ATOM 842 N N . LEU A 1 109 ? 38.443 9.299 18.772 1.00 14.96 109 LEU A N 1
ATOM 843 C CA . LEU A 1 109 ? 37.203 10.071 18.615 1.00 14.96 109 LEU A CA 1
ATOM 844 C C . LEU A 1 109 ? 36.117 9.675 19.634 1.00 15.25 109 LEU A C 1
ATOM 845 O O . LEU A 1 109 ? 35.393 10.538 20.145 1.00 16.49 109 LEU A O 1
ATOM 850 N N . SER A 1 110 ? 36.019 8.382 19.925 1.00 14.01 110 SER A N 1
ATOM 851 C CA . SER A 1 110 ? 35.060 7.866 20.907 1.00 14.07 110 SER A CA 1
ATOM 852 C C . SER A 1 110 ? 35.357 8.369 22.326 1.00 13.67 110 SER A C 1
ATOM 853 O O . SER A 1 110 ? 34.441 8.676 23.088 1.00 14.91 110 SER A O 1
ATOM 856 N N . LEU A 1 111 ? 36.633 8.519 22.652 1.00 14.82 111 LEU A N 1
ATOM 857 C CA . LEU A 1 111 ? 37.020 9.058 23.946 1.00 13.48 111 LEU A CA 1
ATOM 858 C C . LEU A 1 111 ? 36.772 10.550 24.037 1.00 14.67 111 LEU A C 1
ATOM 859 O O . LEU A 1 111 ? 36.422 11.019 25.133 1.00 13.63 111 LEU A O 1
ATOM 864 N N . LEU A 1 112 ? 36.975 11.303 22.934 1.00 14.30 112 LEU A N 1
ATOM 865 C CA . LEU A 1 112 ? 36.628 12.753 22.933 1.00 15.72 112 LEU A CA 1
ATOM 866 C C . LEU A 1 112 ? 35.125 12.965 23.216 1.00 16.09 112 LEU A C 1
ATOM 867 O O . LEU A 1 112 ? 34.697 13.867 24.029 1.00 16.13 112 LEU A O 1
ATOM 872 N N . ILE A 1 113 ? 34.308 12.154 22.556 1.00 15.79 113 ILE A N 1
ATOM 873 C CA . ILE A 1 113 ? 32.866 12.181 22.801 1.00 15.84 113 ILE A CA 1
ATOM 874 C C . ILE A 1 113 ? 32.600 11.913 24.307 1.00 16.32 113 ILE A C 1
ATOM 875 O O . ILE A 1 113 ? 31.880 12.672 24.959 1.00 16.79 113 ILE A O 1
ATOM 880 N N . ALA A 1 114 ? 33.220 10.873 24.858 1.00 16.95 114 ALA A N 1
ATOM 881 C CA . ALA A 1 114 ? 33.095 10.563 26.281 1.00 17.58 114 ALA A CA 1
ATOM 882 C C . ALA A 1 114 ? 33.476 11.717 27.220 1.00 17.93 114 ALA A C 1
ATOM 883 O O . ALA A 1 114 ? 32.903 11.829 28.290 1.00 17.26 114 ALA A O 1
ATOM 885 N N . ARG A 1 115 ? 34.424 12.568 26.828 1.00 17.03 115 ARG A N 1
ATOM 886 C CA . ARG A 1 115 ? 34.761 13.728 27.641 1.00 18.06 115 ARG A CA 1
ATOM 887 C C . ARG A 1 115 ? 33.723 14.842 27.474 1.00 18.60 115 ARG A C 1
ATOM 888 O O . ARG A 1 115 ? 33.387 15.517 28.436 1.00 17.10 115 ARG A O 1
ATOM 896 N N . ASP A 1 116 ? 33.231 15.046 26.247 1.00 18.10 116 ASP A N 1
ATOM 897 C CA . ASP A 1 116 ? 32.454 16.246 25.913 1.00 19.39 116 ASP A CA 1
ATOM 898 C C . ASP A 1 116 ? 30.924 16.060 25.895 1.00 19.19 116 ASP A C 1
ATOM 899 O O . ASP A 1 116 ? 30.185 17.000 25.615 1.00 18.22 116 ASP A O 1
ATOM 904 N N . ARG A 1 117 ? 30.471 14.837 26.121 1.00 18.25 117 ARG A N 1
ATOM 905 C CA . ARG A 1 117 ? 29.052 14.525 26.141 1.00 19.29 117 ARG A CA 1
ATOM 906 C C . ARG A 1 117 ? 28.888 13.601 27.325 1.00 20.43 117 ARG A C 1
ATOM 907 O O . ARG A 1 117 ? 29.884 13.155 27.887 1.00 21.84 117 ARG A O 1
ATOM 915 N N . ASP A 1 118 ? 27.661 13.261 27.671 1.00 21.26 118 ASP A N 1
ATOM 916 C CA . ASP A 1 118 ? 27.419 12.397 28.796 1.00 21.65 118 ASP A CA 1
ATOM 917 C C . ASP A 1 118 ? 26.977 11.044 28.277 1.00 20.17 118 ASP A C 1
ATOM 918 O O . ASP A 1 118 ? 25.893 10.924 27.719 1.00 20.55 118 ASP A O 1
ATOM 923 N N . ILE A 1 119 ? 27.849 10.043 28.378 1.00 18.47 119 ILE A N 1
ATOM 924 C CA . ILE A 1 119 ? 27.547 8.690 27.879 1.00 17.44 119 ILE A CA 1
ATOM 925 C C . ILE A 1 119 ? 27.810 7.648 28.949 1.00 18.06 119 ILE A C 1
ATOM 926 O O . ILE A 1 119 ? 28.398 7.954 29.975 1.00 17.80 119 ILE A O 1
ATOM 931 N N . ASP A 1 120 ? 27.441 6.399 28.690 1.00 17.75 120 ASP A N 1
ATOM 932 C CA . ASP A 1 120 ? 27.491 5.353 29.741 1.00 17.31 120 ASP A CA 1
ATOM 933 C C . ASP A 1 120 ? 28.727 4.466 29.748 1.00 16.58 120 ASP A C 1
ATOM 934 O O . ASP A 1 120 ? 28.982 3.728 30.705 1.00 16.35 120 ASP A O 1
ATOM 939 N N . GLY A 1 121 ? 29.516 4.556 28.691 1.00 16.54 121 GLY A N 1
ATOM 940 C CA . GLY A 1 121 ? 30.747 3.785 28.603 1.00 16.39 121 GLY A CA 1
ATOM 941 C C . GLY A 1 121 ? 31.429 3.925 27.270 1.00 16.75 121 GLY A C 1
ATOM 942 O O . GLY A 1 121 ? 30.831 4.392 26.308 1.00 14.38 121 GLY A O 1
ATOM 943 N N . VAL A 1 122 ? 32.692 3.485 27.219 1.00 16.40 122 VAL A N 1
ATOM 944 C CA . VAL A 1 122 ? 33.497 3.552 26.012 1.00 16.98 122 VAL A CA 1
ATOM 945 C C . VAL A 1 122 ? 34.207 2.238 25.799 1.00 16.65 122 VAL A C 1
ATOM 946 O O . VAL A 1 122 ? 34.748 1.653 26.774 1.00 16.07 122 VAL A O 1
ATOM 950 N N . ILE A 1 123 ? 34.190 1.764 24.551 1.00 15.08 123 ILE A N 1
ATOM 951 C CA . ILE A 1 123 ? 34.935 0.592 24.127 1.00 15.59 123 ILE A CA 1
ATOM 952 C C . ILE A 1 123 ? 36.055 1.085 23.230 1.00 15.34 123 ILE A C 1
ATOM 953 O O . ILE A 1 123 ? 35.783 1.683 22.204 1.00 16.15 123 ILE A O 1
ATOM 958 N N . ASP A 1 124 ? 37.298 0.857 23.658 1.00 15.45 124 ASP A N 1
ATOM 959 C CA . ASP A 1 124 ? 38.524 1.415 23.056 1.00 16.37 124 ASP A CA 1
ATOM 960 C C . ASP A 1 124 ? 39.358 0.264 22.579 1.00 16.70 124 ASP A C 1
ATOM 961 O O . ASP A 1 124 ? 40.021 -0.415 23.384 1.00 17.03 124 ASP A O 1
ATOM 966 N N . PHE A 1 125 ? 39.297 0.007 21.264 1.00 16.70 125 PHE A N 1
ATOM 967 C CA . PHE A 1 125 ? 40.154 -1.010 20.658 1.00 15.95 125 PHE A CA 1
ATOM 968 C C . PHE A 1 125 ? 41.376 -0.293 20.067 1.00 16.03 125 PHE A C 1
ATOM 969 O O . PHE A 1 125 ? 41.243 0.499 19.125 1.00 15.84 125 PHE A O 1
ATOM 977 N N . TYR A 1 126 ? 42.545 -0.520 20.677 1.00 14.27 126 TYR A N 1
ATOM 978 C CA . TYR A 1 126 ? 43.832 -0.036 20.202 1.00 14.84 126 TYR A CA 1
ATOM 979 C C . TYR A 1 126 ? 43.891 1.429 19.742 1.00 14.68 126 TYR A C 1
ATOM 980 O O . TYR A 1 126 ? 44.492 1.750 18.695 1.00 16.37 126 TYR A O 1
ATOM 989 N N . GLY A 1 127 ? 43.276 2.288 20.545 1.00 15.03 127 GLY A N 1
ATOM 990 C CA . GLY A 1 127 ? 43.269 3.723 20.336 1.00 15.78 127 GLY A CA 1
ATOM 991 C C . GLY A 1 127 ? 44.166 4.446 21.360 1.00 16.53 127 GLY A C 1
ATOM 992 O O . GLY A 1 127 ? 45.124 3.882 21.941 1.00 15.87 127 GLY A O 1
ATOM 993 N N . TYR A 1 128 ? 43.832 5.704 21.541 1.00 16.89 128 TYR A N 1
ATOM 994 C CA . TYR A 1 128 ? 44.651 6.641 22.265 1.00 17.04 128 TYR A CA 1
ATOM 995 C C . TYR A 1 128 ? 43.787 7.814 22.663 1.00 16.13 128 TYR A C 1
ATOM 996 O O . TYR A 1 128 ? 42.769 8.046 22.048 1.00 14.87 128 TYR A O 1
ATOM 1005 N N . SER A 1 129 ? 44.231 8.564 23.666 1.00 15.19 129 SER A N 1
ATOM 1006 C CA . SER A 1 129 ? 43.482 9.715 24.220 1.00 16.15 129 SER A CA 1
ATOM 1007 C C . SER A 1 129 ? 44.135 11.078 23.905 1.00 15.81 129 SER A C 1
ATOM 1008 O O . SER A 1 129 ? 43.742 12.127 24.440 1.00 15.05 129 SER A O 1
ATOM 1011 N N . ARG A 1 130 ? 45.219 11.032 23.148 1.00 15.95 130 ARG A N 1
ATOM 1012 C CA . ARG A 1 130 ? 46.007 12.239 22.890 1.00 16.85 130 ARG A CA 1
ATOM 1013 C C . ARG A 1 130 ? 46.756 12.056 21.572 1.00 16.57 130 ARG A C 1
ATOM 1014 O O . ARG A 1 130 ? 47.045 10.920 21.176 1.00 17.16 130 ARG A O 1
ATOM 1022 N N . ILE A 1 131 ? 47.025 13.164 20.887 1.00 17.16 131 ILE A N 1
ATOM 1023 C CA . ILE A 1 131 ? 47.881 13.167 19.678 1.00 16.89 131 ILE A CA 1
ATOM 1024 C C . ILE A 1 131 ? 49.275 13.726 19.928 1.00 16.69 131 ILE A C 1
ATOM 1025 O O . ILE A 1 131 ? 50.184 13.449 19.145 1.00 16.74 131 ILE A O 1
ATOM 1030 N N . ASN A 1 132 ? 49.442 14.477 21.014 1.00 17.53 132 ASN A N 1
ATOM 1031 C CA . ASN A 1 132 ? 50.711 15.083 21.379 1.00 18.26 132 ASN A CA 1
ATOM 1032 C C . ASN A 1 132 ? 51.558 14.067 22.097 1.00 20.17 132 ASN A C 1
ATOM 1033 O O . ASN A 1 132 ? 51.720 14.149 23.315 1.00 19.99 132 ASN A O 1
ATOM 1038 N N . THR A 1 133 ? 52.122 13.122 21.353 1.00 22.28 133 THR A N 1
ATOM 1039 C CA . THR A 1 133 ? 52.894 12.029 21.950 1.00 24.68 133 THR A CA 1
ATOM 1040 C C . THR A 1 133 ? 54.044 11.722 20.976 1.00 25.21 133 THR A C 1
ATOM 1041 O O . THR A 1 133 ? 53.929 11.967 19.763 1.00 24.61 133 THR A O 1
ATOM 1045 N N . GLU A 1 134 ? 55.186 11.241 21.447 1.00 25.58 134 GLU A N 1
ATOM 1046 C CA . GLU A 1 134 ? 56.346 11.203 20.538 1.00 26.75 134 GLU A CA 1
ATOM 1047 C C . GLU A 1 134 ? 56.155 10.234 19.328 1.00 25.99 134 GLU A C 1
ATOM 1048 O O . GLU A 1 134 ? 56.523 10.567 18.187 1.00 25.18 134 GLU A O 1
ATOM 1054 N N . PRO A 1 135 ? 55.585 9.053 19.566 1.00 26.24 135 PRO A N 1
ATOM 1055 C CA . PRO A 1 135 ? 55.303 8.128 18.454 1.00 26.01 135 PRO A CA 1
ATOM 1056 C C . PRO A 1 135 ? 54.423 8.705 17.341 1.00 24.86 135 PRO A C 1
ATOM 1057 O O . PRO A 1 135 ? 54.501 8.226 16.203 1.00 24.87 135 PRO A O 1
ATOM 1061 N N . PHE A 1 136 ? 53.560 9.677 17.655 1.00 22.81 136 PHE A N 1
ATOM 1062 C CA . PHE A 1 136 ? 52.801 10.356 16.609 1.00 21.66 136 PHE A CA 1
ATOM 1063 C C . PHE A 1 136 ? 53.513 11.537 15.949 1.00 22.86 136 PHE A C 1
ATOM 1064 O O . PHE A 1 136 ? 53.198 11.895 14.824 1.00 22.95 136 PHE A O 1
ATOM 1072 N N . LYS A 1 137 ? 54.454 12.131 16.656 1.00 22.59 137 LYS A N 1
ATOM 1073 C CA . LYS A 1 137 ? 55.245 13.237 16.142 1.00 23.46 137 LYS A CA 1
ATOM 1074 C C . LYS A 1 137 ? 56.394 12.760 15.244 1.00 23.50 137 LYS A C 1
ATOM 1075 O O . LYS A 1 137 ? 56.700 13.385 14.232 1.00 23.42 137 LYS A O 1
ATOM 1081 N N . THR A 1 138 ? 56.996 11.629 15.588 1.00 22.52 138 THR A N 1
ATOM 1082 C CA . THR A 1 138 ? 58.174 11.168 14.893 1.00 23.02 138 THR A CA 1
ATOM 1083 C C . THR A 1 138 ? 57.859 10.083 13.852 1.00 21.90 138 THR A C 1
ATOM 1084 O O . THR A 1 138 ? 56.731 9.601 13.730 1.00 20.45 138 THR A O 1
ATOM 1088 N N . THR A 1 139 ? 58.876 9.741 13.078 1.00 21.54 139 THR A N 1
ATOM 1089 C CA . THR A 1 139 ? 58.800 8.657 12.118 1.00 21.37 139 THR A CA 1
ATOM 1090 C C . THR A 1 139 ? 58.488 7.346 12.783 1.00 20.73 139 THR A C 1
ATOM 1091 O O . THR A 1 139 ? 59.087 7.019 13.784 1.00 19.91 139 THR A O 1
ATOM 1095 N N . ASN A 1 140 ? 57.527 6.612 12.233 1.00 19.51 140 ASN A N 1
ATOM 1096 C CA . ASN A 1 140 ? 57.226 5.258 12.678 1.00 19.72 140 ASN A CA 1
ATOM 1097 C C . ASN A 1 140 ? 58.019 4.260 11.817 1.00 19.70 140 ASN A C 1
ATOM 1098 O O . ASN A 1 140 ? 57.857 4.209 10.591 1.00 17.22 140 ASN A O 1
ATOM 1103 N N . SER A 1 141 ? 58.890 3.494 12.490 1.00 20.00 141 SER A N 1
ATOM 1104 C CA . SER A 1 141 ? 59.726 2.439 11.879 1.00 21.26 141 SER A CA 1
ATOM 1105 C C . SER A 1 141 ? 59.007 1.460 10.983 1.00 19.49 141 SER A C 1
ATOM 1106 O O . SER A 1 141 ? 59.525 1.060 9.931 1.00 20.07 141 SER A O 1
ATOM 1109 N N . TYR A 1 142 ? 57.861 0.996 11.449 1.00 19.53 142 TYR A N 1
ATOM 1110 C CA . TYR A 1 142 ? 57.096 -0.011 10.731 1.00 18.79 142 TYR A CA 1
ATOM 1111 C C . TYR A 1 142 ? 56.673 0.504 9.362 1.00 17.69 142 TYR A C 1
ATOM 1112 O O . TYR A 1 142 ? 56.675 -0.258 8.408 1.00 18.20 142 TYR A O 1
ATOM 1121 N N . TYR A 1 143 ? 56.332 1.787 9.261 1.00 16.76 143 TYR A N 1
ATOM 1122 C CA . TYR A 1 143 ? 55.834 2.382 8.000 1.00 15.85 143 TYR A CA 1
ATOM 1123 C C . TYR A 1 143 ? 56.883 2.990 7.082 1.00 16.72 143 TYR A C 1
ATOM 1124 O O . TYR A 1 143 ? 56.595 3.300 5.931 1.00 14.74 143 TYR A O 1
ATOM 1133 N N . ALA A 1 144 ? 58.098 3.197 7.608 1.00 17.89 144 ALA A N 1
ATOM 1134 C CA . ALA A 1 144 ? 59.151 3.949 6.909 1.00 17.69 144 ALA A CA 1
ATOM 1135 C C . ALA A 1 144 ? 59.582 3.408 5.524 1.00 18.05 144 ALA A C 1
ATOM 1136 O O . ALA A 1 144 ? 59.734 4.191 4.560 1.00 17.61 144 ALA A O 1
ATOM 1138 N N . LYS A 1 145 ? 59.747 2.090 5.381 1.00 19.13 145 LYS A N 1
ATOM 1139 C CA . LYS A 1 145 ? 60.240 1.523 4.099 1.00 20.31 145 LYS A CA 1
ATOM 1140 C C . LYS A 1 145 ? 59.252 1.792 2.959 1.00 19.20 145 LYS A C 1
ATOM 1141 O O . LYS A 1 145 ? 59.636 2.282 1.901 1.00 19.06 145 LYS A O 1
ATOM 1147 N N . ILE A 1 146 ? 57.980 1.465 3.193 1.00 18.49 146 ILE A N 1
ATOM 1148 C CA . ILE A 1 146 ? 56.960 1.690 2.191 1.00 18.58 146 ILE A CA 1
ATOM 1149 C C . ILE A 1 146 ? 56.836 3.172 1.924 1.00 17.59 146 ILE A C 1
ATOM 1150 O O . ILE A 1 146 ? 56.729 3.588 0.743 1.00 17.97 146 ILE A O 1
ATOM 1155 N N . ALA A 1 147 ? 56.891 3.980 2.985 1.00 16.42 147 ALA A N 1
ATOM 1156 C CA . ALA A 1 147 ? 56.806 5.439 2.819 1.00 16.85 147 ALA A CA 1
ATOM 1157 C C . ALA A 1 147 ? 57.905 5.973 1.903 1.00 16.96 147 ALA A C 1
ATOM 1158 O O . ALA A 1 147 ? 57.654 6.800 1.047 1.00 16.99 147 ALA A O 1
ATOM 1160 N N . GLN A 1 148 ? 59.102 5.450 2.050 1.00 17.26 148 GLN A N 1
ATOM 1161 C CA . GLN A 1 148 ? 60.234 5.802 1.212 1.00 18.34 148 GLN A CA 1
ATOM 1162 C C . GLN A 1 148 ? 60.156 5.286 -0.237 1.00 19.69 148 GLN A C 1
ATOM 1163 O O . GLN A 1 148 ? 60.975 5.700 -1.067 1.00 20.01 148 GLN A O 1
ATOM 1169 N N . SER A 1 149 ? 59.213 4.392 -0.542 1.00 21.13 149 SER A N 1
ATOM 1170 C CA . SER A 1 149 ? 59.154 3.769 -1.883 1.00 23.85 149 SER A CA 1
ATOM 1171 C C . SER A 1 149 ? 58.110 4.461 -2.739 1.00 25.28 149 SER A C 1
ATOM 1172 O O . SER A 1 149 ? 57.990 4.155 -3.940 1.00 26.59 149 SER A O 1
ATOM 1175 N N . ILE A 1 150 ? 57.370 5.386 -2.152 1.00 26.69 150 ILE A N 1
ATOM 1176 C CA . ILE A 1 150 ? 56.469 6.243 -2.937 1.00 28.26 150 ILE A CA 1
ATOM 1177 C C . ILE A 1 150 ? 57.007 7.678 -2.930 1.00 28.70 150 ILE A C 1
ATOM 1178 O O . ILE A 1 150 ? 58.063 7.948 -2.343 1.00 29.54 150 ILE A O 1
ATOM 1183 N N . ASN A 1 151 ? 56.341 8.587 -3.636 1.00 28.35 151 ASN A N 1
ATOM 1184 C CA . ASN A 1 151 ? 56.717 10.006 -3.577 1.00 28.12 151 ASN A CA 1
ATOM 1185 C C . ASN A 1 151 ? 55.460 10.857 -3.310 1.00 27.82 151 ASN A C 1
ATOM 1186 O O . ASN A 1 151 ? 54.363 10.331 -3.213 1.00 26.48 151 ASN A O 1
ATOM 1191 N N . GLU A 1 152 ? 55.637 12.164 -3.205 1.00 27.54 152 GLU A N 1
ATOM 1192 C CA . GLU A 1 152 ? 54.555 13.096 -2.868 1.00 27.64 152 GLU A CA 1
ATOM 1193 C C . GLU A 1 152 ? 53.514 13.281 -3.976 1.00 26.18 152 GLU A C 1
ATOM 1194 O O . GLU A 1 152 ? 52.401 13.719 -3.693 1.00 26.50 152 GLU A O 1
ATOM 1200 N N . THR A 1 153 ? 53.884 13.024 -5.227 1.00 24.62 153 THR A N 1
ATOM 1201 C CA . THR A 1 153 ? 52.903 13.125 -6.313 1.00 24.12 153 THR A CA 1
ATOM 1202 C C . THR A 1 153 ? 52.025 11.901 -6.239 1.00 23.69 153 THR A C 1
ATOM 1203 O O . THR A 1 153 ? 50.822 12.027 -6.297 1.00 21.18 153 THR A O 1
ATOM 1207 N N A MET A 1 154 ? 52.676 10.734 -6.140 0.50 23.77 154 MET A N 1
ATOM 1208 N N B MET A 1 154 ? 52.653 10.726 -6.142 0.50 23.49 154 MET A N 1
ATOM 1209 C CA A MET A 1 154 ? 52.019 9.444 -5.936 0.50 24.34 154 MET A CA 1
ATOM 1210 C CA B MET A 1 154 ? 51.921 9.480 -5.977 0.50 23.85 154 MET A CA 1
ATOM 1211 C C A MET A 1 154 ? 50.962 9.624 -4.854 0.50 24.03 154 MET A C 1
ATOM 1212 C C B MET A 1 154 ? 50.911 9.673 -4.856 0.50 23.75 154 MET A C 1
ATOM 1213 O O A MET A 1 154 ? 49.802 9.318 -5.076 0.50 23.94 154 MET A O 1
ATOM 1214 O O B MET A 1 154 ? 49.729 9.429 -5.047 0.50 23.68 154 MET A O 1
ATOM 1223 N N . ILE A 1 155 ? 51.354 10.180 -3.706 1.00 24.00 155 ILE A N 1
ATOM 1224 C CA . ILE A 1 155 ? 50.434 10.363 -2.566 1.00 24.41 155 ILE A CA 1
ATOM 1225 C C . ILE A 1 155 ? 49.371 11.426 -2.819 1.00 23.12 155 ILE A C 1
ATOM 1226 O O . ILE A 1 155 ? 48.202 11.222 -2.479 1.00 22.14 155 ILE A O 1
ATOM 1231 N N . ALA A 1 156 ? 49.726 12.525 -3.494 1.00 22.83 156 ALA A N 1
ATOM 1232 C CA . ALA A 1 156 ? 48.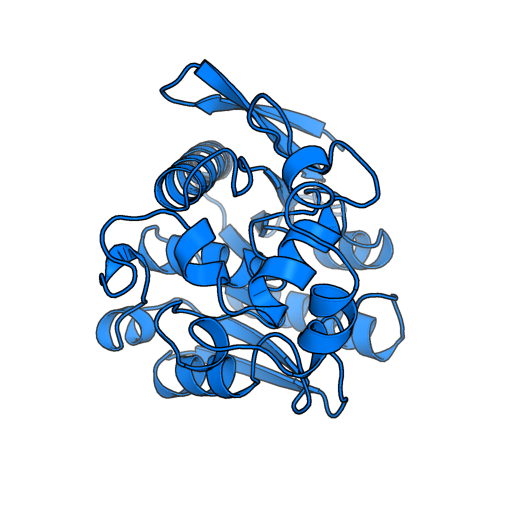736 13.565 -3.739 1.00 21.64 156 ALA A CA 1
ATOM 1233 C C . ALA A 1 156 ? 47.650 13.036 -4.673 1.00 21.13 156 ALA A C 1
ATOM 1234 O O . ALA A 1 156 ? 46.490 13.417 -4.577 1.00 22.58 156 ALA A O 1
ATOM 1236 N N . GLN A 1 157 ? 48.007 12.136 -5.573 1.00 19.60 157 GLN A N 1
ATOM 1237 C CA . GLN A 1 157 ? 46.998 11.604 -6.490 1.00 20.46 157 GLN A CA 1
ATOM 1238 C C . GLN A 1 157 ? 46.103 10.539 -5.852 1.00 19.20 157 GLN A C 1
ATOM 1239 O O . GLN A 1 157 ? 45.215 10.002 -6.517 1.00 19.55 157 GLN A O 1
ATOM 1245 N N . LEU A 1 158 ? 46.317 10.229 -4.568 1.00 18.55 158 LEU A N 1
ATOM 1246 C CA . LEU A 1 158 ? 45.410 9.334 -3.852 1.00 18.41 158 LEU A CA 1
ATOM 1247 C C . LEU A 1 158 ? 44.366 10.100 -3.057 1.00 20.23 158 LEU A C 1
ATOM 1248 O O . LEU A 1 158 ? 43.451 9.507 -2.471 1.00 19.67 158 LEU A O 1
ATOM 1253 N N . THR A 1 159 ? 44.499 11.432 -3.059 1.00 21.12 159 THR A N 1
ATOM 1254 C CA . THR A 1 159 ? 43.539 12.304 -2.451 1.00 22.50 159 THR A CA 1
ATOM 1255 C C . THR A 1 159 ? 42.444 12.707 -3.407 1.00 23.63 159 THR A C 1
ATOM 1256 O O . THR A 1 159 ? 42.514 12.538 -4.653 1.00 22.92 159 THR A O 1
ATOM 1260 N N . SER A 1 160 ? 41.414 13.279 -2.811 1.00 24.64 160 SER A N 1
ATOM 1261 C CA . SER A 1 160 ? 40.228 13.623 -3.527 1.00 26.00 160 SER A CA 1
ATOM 1262 C C . SER A 1 160 ? 40.192 15.142 -3.687 1.00 26.68 160 SER A C 1
ATOM 1263 O O . SER A 1 160 ? 40.695 15.865 -2.827 1.00 27.17 160 SER A O 1
ATOM 1266 N N . PRO A 1 161 ? 39.594 15.638 -4.785 1.00 27.97 161 PRO A N 1
ATOM 1267 C CA . PRO A 1 161 ? 39.499 17.068 -4.951 1.00 28.22 161 PRO A CA 1
ATOM 1268 C C . PRO A 1 161 ? 38.470 17.677 -4.005 1.00 28.07 161 PRO A C 1
ATOM 1269 O O . PRO A 1 161 ? 38.513 18.878 -3.755 1.00 29.42 161 PRO A O 1
ATOM 1273 N N . THR A 1 162 ? 37.599 16.860 -3.416 1.00 26.51 162 THR A N 1
ATOM 1274 C CA . THR A 1 162 ? 36.667 17.369 -2.399 1.00 25.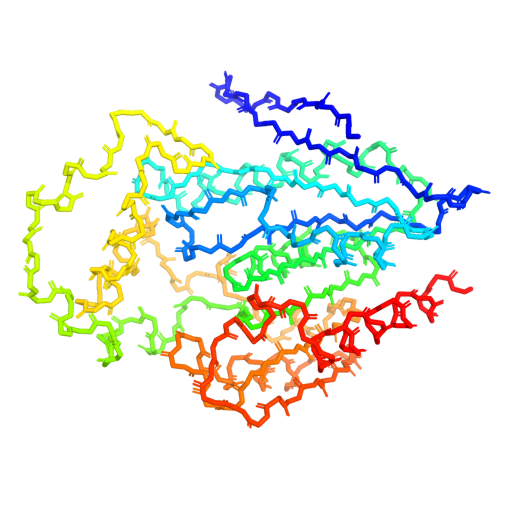29 162 THR A CA 1
ATOM 1275 C C . THR A 1 162 ? 36.590 16.323 -1.247 1.00 23.09 162 THR A C 1
ATOM 1276 O O . THR A 1 162 ? 36.939 15.170 -1.457 1.00 23.62 162 THR A O 1
ATOM 1280 N N . PRO A 1 163 ? 36.136 16.714 -0.049 1.00 21.05 163 PRO A N 1
ATOM 1281 C CA . PRO A 1 163 ? 36.165 15.738 1.079 1.00 19.76 163 PRO A CA 1
ATOM 1282 C C . PRO A 1 163 ? 35.299 14.537 0.861 1.00 18.91 163 PRO A C 1
ATOM 1283 O O . PRO A 1 163 ? 34.263 14.651 0.213 1.00 18.21 163 PRO A O 1
ATOM 1287 N N . VAL A 1 164 ? 35.701 13.408 1.467 1.00 18.42 164 VAL A N 1
ATOM 1288 C CA . VAL A 1 164 ? 35.052 12.137 1.372 1.00 17.45 164 VAL A CA 1
ATOM 1289 C C . VAL A 1 164 ? 34.836 11.586 2.781 1.00 17.52 164 VAL A C 1
ATOM 1290 O O . VAL A 1 164 ? 35.532 11.979 3.708 1.00 16.97 164 VAL A O 1
ATOM 1294 N N . VAL A 1 165 ? 33.875 10.679 2.943 1.00 17.39 165 VAL A N 1
ATOM 1295 C CA . VAL A 1 165 ? 33.720 9.983 4.222 1.00 18.86 165 VAL A CA 1
ATOM 1296 C C . VAL A 1 165 ? 34.181 8.529 4.171 1.00 18.30 165 VAL A C 1
ATOM 1297 O O . VAL A 1 165 ? 34.145 7.855 5.180 1.00 17.95 165 VAL A O 1
ATOM 1301 N N . GLN A 1 166 ? 34.647 8.085 3.021 1.00 18.94 166 GLN A N 1
ATOM 1302 C CA . GLN A 1 166 ? 35.204 6.776 2.873 1.00 19.77 166 GLN A CA 1
ATOM 1303 C C . GLN A 1 166 ? 36.167 6.783 1.677 1.00 19.48 166 GLN A C 1
ATOM 1304 O O . GLN A 1 166 ? 36.141 7.694 0.839 1.00 20.57 166 GLN A O 1
ATOM 1310 N N . ASP A 1 167 ? 37.025 5.787 1.620 1.00 18.92 167 ASP A N 1
ATOM 1311 C CA . ASP A 1 167 ? 37.997 5.694 0.530 1.00 18.32 167 ASP A CA 1
ATOM 1312 C C . ASP A 1 167 ? 37.282 5.816 -0.794 1.00 17.54 167 ASP A C 1
ATOM 1313 O O . ASP A 1 167 ? 36.265 5.126 -1.044 1.00 16.73 167 ASP A O 1
ATOM 1318 N N . GLN A 1 168 ? 37.798 6.704 -1.644 1.00 16.38 168 GLN A N 1
ATOM 1319 C CA . GLN A 1 168 ? 37.338 6.858 -3.030 1.00 16.58 168 GLN A CA 1
ATOM 1320 C C . GLN A 1 168 ? 38.172 6.039 -4.030 1.00 16.55 168 GLN A C 1
ATOM 1321 O O . GLN A 1 168 ? 37.810 5.896 -5.213 1.00 17.32 168 GLN A O 1
ATOM 1327 N N . ILE A 1 169 ? 39.322 5.561 -3.574 1.00 15.91 169 ILE A N 1
ATOM 1328 C CA . ILE A 1 169 ? 40.231 4.722 -4.338 1.00 16.56 169 ILE A CA 1
ATOM 1329 C C . ILE A 1 169 ? 40.782 3.674 -3.386 1.00 15.63 169 ILE A C 1
ATOM 1330 O O . ILE A 1 169 ? 41.067 3.969 -2.233 1.00 15.93 169 ILE A O 1
ATOM 1335 N N . ALA A 1 170 ? 40.923 2.456 -3.886 1.00 16.07 170 ALA A N 1
ATOM 1336 C CA . ALA A 1 170 ? 41.350 1.336 -3.084 1.00 16.90 170 ALA A CA 1
ATOM 1337 C C . ALA A 1 170 ? 42.615 1.644 -2.319 1.00 17.45 170 ALA A C 1
ATOM 1338 O O . ALA A 1 170 ? 42.691 1.239 -1.164 1.00 19.22 170 ALA A O 1
ATOM 1340 N N . GLN A 1 171 ? 43.598 2.361 -2.901 1.00 15.42 171 GLN A N 1
ATOM 1341 C CA . GLN A 1 171 ? 44.884 2.474 -2.201 1.00 17.15 171 GLN A CA 1
ATOM 1342 C C . GLN A 1 171 ? 45.120 3.753 -1.386 1.00 15.77 171 GLN A C 1
ATOM 1343 O O . GLN A 1 171 ? 46.217 4.141 -1.059 1.00 13.85 171 GLN A O 1
ATOM 1349 N N . ARG A 1 172 ? 44.037 4.358 -0.980 1.00 16.00 172 ARG A N 1
ATOM 1350 C CA . ARG A 1 172 ? 44.095 5.574 -0.249 1.00 16.92 172 ARG A CA 1
ATOM 1351 C C . ARG A 1 172 ? 44.909 5.370 1.026 1.00 17.33 172 ARG A C 1
ATOM 1352 O O . ARG A 1 172 ? 45.560 6.310 1.488 1.00 17.40 172 ARG A O 1
ATOM 1360 N N . PHE A 1 173 ? 44.884 4.167 1.577 1.00 15.99 173 PHE A N 1
ATOM 1361 C CA . PHE A 1 173 ? 45.633 3.914 2.814 1.00 16.94 173 PHE A CA 1
ATOM 1362 C C . PHE A 1 173 ? 47.131 4.239 2.766 1.00 15.31 173 PHE A C 1
ATOM 1363 O O . PHE A 1 173 ? 47.744 4.505 3.820 1.00 13.61 173 PHE A O 1
ATOM 1371 N N . LEU A 1 174 ? 47.709 4.318 1.559 1.00 14.48 174 LEU A N 1
ATOM 1372 C CA . LEU A 1 174 ? 49.115 4.703 1.440 1.00 14.16 174 LEU A CA 1
ATOM 1373 C C . LEU A 1 174 ? 49.370 6.116 1.898 1.00 14.38 174 LEU A C 1
ATOM 1374 O O . LEU A 1 174 ? 50.490 6.424 2.243 1.00 14.01 174 LEU A O 1
ATOM 1379 N N . ILE A 1 175 ? 48.346 6.976 1.865 1.00 14.75 175 ILE A N 1
ATOM 1380 C CA . ILE A 1 175 ? 48.479 8.346 2.406 1.00 16.25 175 ILE A CA 1
ATOM 1381 C C . ILE A 1 175 ? 48.848 8.285 3.898 1.00 15.65 175 ILE A C 1
ATOM 1382 O O . ILE A 1 175 ? 49.701 9.047 4.383 1.00 15.12 175 ILE A O 1
ATOM 1387 N N . TYR A 1 176 ? 48.243 7.344 4.607 1.00 14.63 176 TYR A N 1
ATOM 1388 C CA . TYR A 1 176 ? 48.506 7.147 6.051 1.00 13.83 176 TYR A CA 1
ATOM 1389 C C . TYR A 1 176 ? 49.893 6.490 6.289 1.00 14.20 176 TYR A C 1
ATOM 1390 O O . TYR A 1 176 ? 50.630 6.891 7.199 1.00 13.88 176 TYR A O 1
ATOM 1399 N N . VAL A 1 177 ? 50.230 5.486 5.489 1.00 13.84 177 VAL A N 1
ATOM 1400 C CA . VAL A 1 177 ? 51.541 4.848 5.582 1.00 12.96 177 VAL A CA 1
ATOM 1401 C C . VAL A 1 177 ? 52.630 5.899 5.376 1.00 13.98 177 VAL A C 1
ATOM 1402 O O . VAL A 1 177 ? 53.641 5.964 6.117 1.00 14.82 177 VAL A O 1
ATOM 1406 N N . TYR A 1 178 ? 52.409 6.742 4.380 1.00 14.13 178 TYR A N 1
ATOM 1407 C CA . TYR A 1 178 ? 53.349 7.804 4.069 1.00 15.69 178 TYR A CA 1
ATOM 1408 C C . TYR A 1 178 ? 53.443 8.773 5.254 1.00 15.38 178 TYR A C 1
ATOM 1409 O O . TYR A 1 178 ? 54.537 9.143 5.679 1.00 14.77 178 TYR A O 1
ATOM 1418 N N . ALA A 1 179 ? 52.292 9.201 5.748 1.00 15.14 179 ALA A N 1
ATOM 1419 C CA . ALA A 1 179 ? 52.262 10.147 6.861 1.00 17.00 179 ALA A CA 1
ATOM 1420 C C . ALA A 1 179 ? 53.017 9.635 8.112 1.00 16.84 179 ALA A C 1
ATOM 1421 O O . ALA A 1 179 ? 53.897 10.359 8.685 1.00 17.87 179 ALA A O 1
ATOM 1423 N N . ARG A 1 180 ? 52.678 8.421 8.564 1.00 15.21 180 ARG A N 1
ATOM 1424 C CA . ARG A 1 180 ? 53.415 7.806 9.706 1.00 14.47 180 ARG A CA 1
ATOM 1425 C C . ARG A 1 180 ? 54.880 7.533 9.398 1.00 14.27 180 ARG A C 1
ATOM 1426 O O . ARG A 1 180 ? 55.762 7.732 10.254 1.00 13.76 180 ARG A O 1
ATOM 1434 N N . GLY A 1 181 ? 55.157 7.016 8.194 1.00 13.91 181 GLY A N 1
ATOM 1435 C CA . GLY A 1 181 ? 56.495 6.650 7.839 1.00 14.25 181 GLY A CA 1
ATOM 1436 C C . GLY A 1 181 ? 57.453 7.825 7.627 1.00 16.09 181 GLY A C 1
ATOM 1437 O O . GLY A 1 181 ? 58.693 7.613 7.489 1.00 16.92 181 GLY A O 1
ATOM 1438 N N . THR A 1 182 ? 56.915 9.052 7.495 1.00 15.73 182 THR A N 1
ATOM 1439 C CA . THR A 1 182 ? 57.759 10.258 7.335 1.00 15.82 182 THR A CA 1
ATOM 1440 C C . THR A 1 182 ? 57.627 11.181 8.536 1.00 16.76 182 THR A C 1
ATOM 1441 O O . THR A 1 182 ? 58.268 12.257 8.590 1.00 15.78 182 THR A O 1
ATOM 1445 N N . GLY A 1 183 ? 56.798 10.778 9.495 1.00 17.51 183 GLY A N 1
ATOM 1446 C CA . GLY A 1 183 ? 56.510 11.631 10.666 1.00 19.19 183 GLY A CA 1
ATOM 1447 C C . GLY A 1 183 ? 55.728 12.905 10.348 1.00 19.61 183 GLY A C 1
ATOM 1448 O O . GLY A 1 183 ? 55.802 13.876 11.094 1.00 19.47 183 GLY A O 1
ATOM 1449 N N . LYS A 1 184 ? 54.968 12.912 9.256 1.00 19.20 184 LYS A N 1
ATOM 1450 C CA . LYS A 1 184 ? 54.172 14.084 8.882 1.00 20.01 184 LYS A CA 1
ATOM 1451 C C . LYS A 1 184 ? 52.689 13.988 9.284 1.00 19.81 184 LYS A C 1
ATOM 1452 O O . LYS A 1 184 ? 51.880 14.787 8.841 1.00 19.68 184 LYS A O 1
ATOM 1458 N N . TRP A 1 185 ? 52.328 12.996 10.087 1.00 19.36 185 TRP A N 1
ATOM 1459 C CA . TRP A 1 185 ? 50.919 12.772 10.447 1.00 19.29 185 TRP A CA 1
ATOM 1460 C C . TRP A 1 185 ? 50.326 13.955 11.216 1.00 19.11 185 TRP A C 1
ATOM 1461 O O . TRP A 1 185 ? 49.216 14.357 10.944 1.00 18.46 185 TRP A O 1
ATOM 1472 N N . ILE A 1 186 ? 51.062 14.502 12.172 1.00 19.08 186 ILE A N 1
ATOM 1473 C CA . ILE A 1 186 ? 50.591 15.712 12.872 1.00 20.83 186 ILE A CA 1
ATOM 1474 C C . ILE A 1 186 ? 50.422 16.920 11.919 1.00 21.58 186 ILE A C 1
ATOM 1475 O O . ILE A 1 186 ? 49.510 17.735 12.061 1.00 22.29 186 ILE A O 1
ATOM 1480 N N . ASN A 1 187 ? 51.270 17.002 10.907 1.00 22.16 187 ASN A N 1
ATOM 1481 C CA . ASN A 1 187 ? 51.160 18.070 9.934 1.00 22.38 187 ASN A CA 1
ATOM 1482 C C . ASN A 1 187 ? 49.877 17.929 9.149 1.00 23.01 187 ASN A C 1
ATOM 1483 O O . ASN A 1 187 ? 49.193 18.922 8.885 1.00 23.13 187 ASN A O 1
ATOM 1488 N N . MET A 1 188 ? 49.530 16.689 8.799 1.00 22.96 188 MET A N 1
ATOM 1489 C CA . MET A 1 188 ? 48.341 16.419 7.975 1.00 23.26 188 MET A CA 1
ATOM 1490 C C . MET A 1 188 ? 47.018 16.545 8.748 1.00 23.24 188 MET A C 1
ATOM 1491 O O . MET A 1 188 ? 45.978 16.794 8.143 1.00 23.33 188 MET A O 1
ATOM 1496 N N . ILE A 1 189 ? 47.083 16.467 10.079 1.00 21.75 189 ILE A N 1
ATOM 1497 C CA . ILE A 1 189 ? 45.951 16.810 10.970 1.00 22.49 189 ILE A CA 1
ATOM 1498 C C . ILE A 1 189 ? 45.517 18.281 10.791 1.00 22.03 189 ILE A C 1
ATOM 1499 O O . ILE A 1 189 ? 44.340 18.592 10.877 1.00 21.29 189 ILE A O 1
ATOM 1504 N N . ASN A 1 190 ? 46.487 19.140 10.471 1.00 22.16 190 ASN A N 1
ATOM 1505 C CA . ASN A 1 190 ? 46.265 20.479 9.922 1.00 21.74 190 ASN A CA 1
ATOM 1506 C C . ASN A 1 190 ? 45.465 21.344 10.915 1.00 20.92 190 ASN A C 1
ATOM 1507 O O . ASN A 1 190 ? 44.410 21.861 10.586 1.00 19.47 190 ASN A O 1
ATOM 1512 N N . ILE A 1 191 ? 45.943 21.419 12.148 1.00 19.66 191 ILE A N 1
ATOM 1513 C CA . ILE A 1 191 ? 45.305 22.284 13.142 1.00 20.69 191 ILE A CA 1
ATOM 1514 C C . ILE A 1 191 ? 46.323 23.244 13.679 1.00 20.24 191 ILE A C 1
ATOM 1515 O O . ILE A 1 191 ? 47.512 23.039 13.474 1.00 18.99 191 ILE A O 1
ATOM 1520 N N . ALA A 1 192 ? 45.840 24.288 14.369 1.00 19.89 192 ALA A N 1
ATOM 1521 C CA . ALA A 1 192 ? 46.669 25.418 14.742 1.00 19.86 192 ALA A CA 1
ATOM 1522 C C . ALA A 1 192 ? 47.663 24.954 15.776 1.00 19.70 192 ALA A C 1
ATOM 1523 O O . ALA A 1 192 ? 48.816 25.337 15.741 1.00 19.64 192 ALA A O 1
ATOM 1525 N N . ASP A 1 193 ? 47.205 24.149 16.719 1.00 20.61 193 ASP A N 1
ATOM 1526 C CA . ASP A 1 193 ? 48.064 23.724 17.817 1.00 20.54 193 ASP A CA 1
ATOM 1527 C C . ASP A 1 193 ? 47.653 22.361 18.330 1.00 20.06 193 ASP A C 1
ATOM 1528 O O . ASP A 1 193 ? 46.705 22.224 19.114 1.00 21.00 193 ASP A O 1
ATOM 1533 N N . TYR A 1 194 ? 48.374 21.355 17.877 1.00 19.83 194 TYR A N 1
ATOM 1534 C CA . TYR A 1 194 ? 48.082 19.960 18.250 1.00 18.81 194 TYR A CA 1
ATOM 1535 C C . TYR A 1 194 ? 48.341 19.677 19.721 1.00 18.47 194 TYR A C 1
ATOM 1536 O O . TYR A 1 194 ? 47.957 18.601 20.204 1.00 18.42 194 TYR A O 1
ATOM 1545 N N . THR A 1 195 ? 48.976 20.596 20.450 1.00 18.18 195 THR A N 1
ATOM 1546 C CA . THR A 1 195 ? 49.234 20.382 21.898 1.00 18.53 195 THR A CA 1
ATOM 1547 C C . THR A 1 195 ? 48.088 20.856 22.789 1.00 19.41 195 THR A C 1
ATOM 1548 O O . THR A 1 195 ? 48.178 20.764 24.008 1.00 18.02 195 THR A O 1
ATOM 1552 N N . ASP A 1 196 ? 47.045 21.394 22.170 1.00 20.02 196 ASP A N 1
ATOM 1553 C CA . ASP A 1 196 ? 45.934 22.023 22.855 1.00 21.35 196 ASP A CA 1
ATOM 1554 C C . ASP A 1 196 ? 45.024 20.996 23.525 1.00 21.67 196 ASP A C 1
ATOM 1555 O O . ASP A 1 196 ? 44.828 19.890 23.011 1.00 21.06 196 ASP A O 1
ATOM 1560 N N . SER A 1 197 ? 44.455 21.355 24.683 1.00 22.04 197 SER A N 1
ATOM 1561 C CA . SER A 1 197 ? 43.685 20.357 25.481 1.00 22.10 197 SER A CA 1
ATOM 1562 C C . SER A 1 197 ? 42.448 19.864 24.763 1.00 22.22 197 SER A C 1
ATOM 1563 O O . SER A 1 197 ? 41.941 18.784 25.067 1.00 22.97 197 SER A O 1
ATOM 1566 N N . LYS A 1 198 ? 41.984 20.610 23.767 1.00 22.08 198 LYS A N 1
ATOM 1567 C CA . LYS A 1 198 ? 40.943 20.087 22.876 1.00 21.54 198 LYS A CA 1
ATOM 1568 C C . LYS A 1 198 ? 41.253 18.684 22.332 1.00 21.34 198 LYS A C 1
ATOM 1569 O O . LYS A 1 198 ? 40.352 17.836 22.245 1.00 20.44 198 LYS A O 1
ATOM 1575 N N . TYR A 1 199 ? 42.507 18.448 21.957 1.00 20.35 199 TYR A N 1
ATOM 1576 C CA . TYR A 1 199 ? 42.904 17.222 21.254 1.00 19.31 199 TYR A CA 1
ATOM 1577 C C . TYR A 1 199 ? 43.630 16.186 22.135 1.00 18.99 199 TYR A C 1
ATOM 1578 O O . TYR A 1 199 ? 44.017 15.141 21.629 1.00 18.49 199 TYR A O 1
ATOM 1587 N N . ASN A 1 200 ? 43.789 16.495 23.416 1.00 17.87 200 ASN A N 1
ATOM 1588 C CA . ASN A 1 200 ? 44.602 15.748 24.371 1.00 18.33 200 ASN A CA 1
ATOM 1589 C C . ASN A 1 200 ? 43.825 15.706 25.680 1.00 18.94 200 ASN A C 1
ATOM 1590 O O . ASN A 1 200 ? 43.677 16.753 26.367 1.00 19.91 200 ASN A O 1
ATOM 1595 N N . ILE A 1 201 ? 43.302 14.535 26.035 1.00 18.76 201 ILE A N 1
ATOM 1596 C CA . ILE A 1 201 ? 42.389 14.464 27.195 1.00 18.53 201 ILE A CA 1
ATOM 1597 C C . ILE A 1 201 ? 43.200 14.575 28.474 1.00 19.51 201 ILE A C 1
ATOM 1598 O O . ILE A 1 201 ? 44.050 13.715 28.747 1.00 1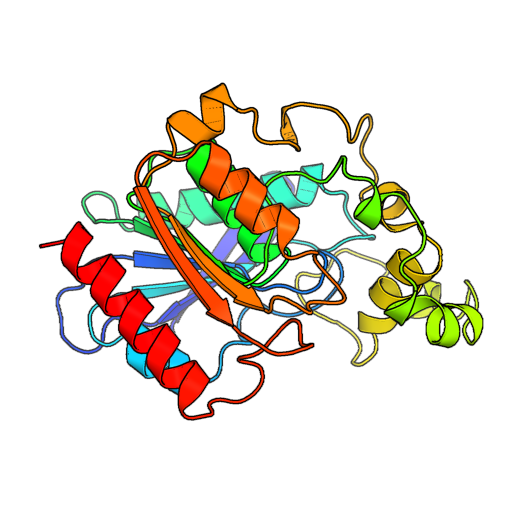9.35 201 ILE A O 1
ATOM 1603 N N . ALA A 1 202 ? 42.974 15.648 29.246 1.00 19.04 202 ALA A N 1
ATOM 1604 C CA . ALA A 1 202 ? 43.754 15.920 30.451 1.00 20.25 202 ALA A CA 1
ATOM 1605 C C . ALA A 1 202 ? 43.521 14.865 31.549 1.00 20.69 202 ALA A C 1
ATOM 1606 O O . ALA A 1 202 ? 42.469 14.228 31.575 1.00 20.36 202 ALA A O 1
ATOM 1608 N N . PRO A 1 203 ? 44.489 14.706 32.477 1.00 22.34 203 PRO A N 1
ATOM 1609 C CA . PRO A 1 203 ? 44.301 13.740 33.579 1.00 21.83 203 PRO A CA 1
ATOM 1610 C C . PRO A 1 203 ? 42.989 13.919 34.366 1.00 22.50 203 PRO A C 1
ATOM 1611 O O . PRO A 1 203 ? 42.329 12.920 34.689 1.00 21.28 203 PRO A O 1
ATOM 1615 N N . ASP A 1 204 ? 42.624 15.176 34.650 1.00 22.02 204 ASP A N 1
ATOM 1616 C CA . ASP A 1 204 ? 41.413 15.487 35.421 1.00 21.79 204 ASP A CA 1
ATOM 1617 C C . ASP A 1 204 ? 40.134 15.144 34.670 1.00 21.21 204 ASP A C 1
ATOM 1618 O O . ASP A 1 204 ? 39.113 14.856 35.286 1.00 21.03 204 ASP A O 1
ATOM 1623 N N . GLU A 1 205 ? 40.217 15.164 33.338 1.00 19.69 205 GLU A N 1
ATOM 1624 C CA . GLU A 1 205 ? 39.161 14.768 32.451 1.00 19.02 205 GLU A CA 1
ATOM 1625 C C . GLU A 1 205 ? 39.083 13.241 32.316 1.00 17.68 205 GLU A C 1
ATOM 1626 O O . GLU A 1 205 ? 37.979 12.689 32.375 1.00 17.49 205 GLU A O 1
ATOM 1632 N N . LEU A 1 206 ? 40.233 12.569 32.216 1.00 15.90 206 LEU A N 1
ATOM 1633 C CA . LEU A 1 206 ? 40.266 11.098 32.194 1.00 16.04 206 LEU A CA 1
ATOM 1634 C C . LEU A 1 206 ? 39.627 10.503 33.470 1.00 16.20 206 LEU A C 1
ATOM 1635 O O . LEU A 1 206 ? 38.880 9.511 33.434 1.00 15.74 206 LEU A O 1
ATOM 1640 N N . LYS A 1 207 ? 39.941 11.142 34.601 1.00 16.77 207 LYS A N 1
ATOM 1641 C CA . LYS A 1 207 ? 39.421 10.763 35.913 1.00 17.67 207 LYS A CA 1
ATOM 1642 C C . LYS A 1 207 ? 37.902 10.767 36.008 1.00 17.59 207 LYS A C 1
ATOM 1643 O O . LYS A 1 207 ? 37.329 10.131 36.875 1.00 16.09 207 LYS A O 1
ATOM 1649 N N . THR A 1 208 ? 37.251 11.531 35.144 1.00 16.68 208 THR A N 1
ATOM 1650 C CA . THR A 1 208 ? 35.804 11.616 35.168 1.00 18.90 208 THR A CA 1
ATOM 1651 C C . THR A 1 208 ? 35.144 10.850 34.042 1.00 18.28 208 THR A C 1
ATOM 1652 O O . THR A 1 208 ? 33.945 10.974 33.863 1.00 18.68 208 THR A O 1
ATOM 1656 N N . LEU A 1 209 ? 35.913 10.072 33.272 1.00 17.81 209 LEU A N 1
ATOM 1657 C CA . LEU A 1 209 ? 35.308 9.307 32.179 1.00 17.61 209 LEU A CA 1
ATOM 1658 C C . LEU A 1 209 ? 34.438 8.168 32.700 1.00 16.91 209 LEU A C 1
ATOM 1659 O O . LEU A 1 209 ? 34.703 7.644 33.792 1.00 14.56 209 LEU A O 1
ATOM 1664 N N . PRO A 1 210 ? 33.381 7.785 31.939 1.00 15.60 210 PRO A N 1
ATOM 1665 C CA . PRO A 1 210 ? 32.603 6.593 32.281 1.00 15.56 210 PRO A CA 1
ATOM 1666 C C . PRO A 1 210 ? 33.473 5.335 32.073 1.00 14.55 210 PRO A C 1
ATOM 1667 O O . PRO A 1 210 ? 34.607 5.443 31.659 1.00 14.66 210 PRO A O 1
ATOM 1671 N N . PRO A 1 211 ? 32.961 4.142 32.374 1.00 15.39 211 PRO A N 1
ATOM 1672 C CA . PRO A 1 211 ? 33.870 3.008 32.269 1.00 15.03 211 PRO A CA 1
ATOM 1673 C C . PRO A 1 211 ? 34.419 2.755 30.882 1.00 15.38 211 PRO A C 1
ATOM 1674 O O . PRO A 1 211 ? 33.697 2.884 29.881 1.00 16.53 211 PRO A O 1
ATOM 1678 N N . VAL A 1 212 ? 35.677 2.330 30.827 1.00 14.50 212 VAL A N 1
ATOM 1679 C CA . VAL A 1 212 ? 36.361 2.097 29.568 1.00 15.43 212 VAL A CA 1
ATOM 1680 C C . VAL A 1 212 ? 36.810 0.670 29.404 1.00 15.10 212 VAL A C 1
ATOM 1681 O O . VAL A 1 212 ? 37.545 0.127 30.272 1.00 16.33 212 VAL A O 1
ATOM 1685 N N . PHE A 1 213 ? 36.370 0.027 28.330 1.00 14.06 213 PHE A N 1
ATOM 1686 C CA . PHE A 1 213 ? 36.890 -1.335 27.975 1.00 13.49 213 PHE A CA 1
ATOM 1687 C C . PHE A 1 213 ? 38.057 -1.149 27.014 1.00 13.99 213 PHE A C 1
ATOM 1688 O O . PHE A 1 213 ? 37.899 -0.468 26.002 1.00 15.27 213 PHE A O 1
ATOM 1696 N N . ILE A 1 214 ? 39.223 -1.715 27.303 1.00 14.77 214 ILE A N 1
ATOM 1697 C CA . ILE A 1 214 ? 40.410 -1.521 26.454 1.00 15.47 214 ILE A CA 1
ATOM 1698 C C . ILE A 1 214 ? 40.855 -2.876 25.959 1.00 15.52 214 ILE A C 1
ATOM 1699 O O . ILE A 1 214 ? 40.964 -3.806 26.773 1.00 15.05 214 ILE A O 1
ATOM 1704 N N . ALA A 1 215 ? 41.119 -2.999 24.635 1.00 15.76 215 ALA A N 1
ATOM 1705 C CA . ALA A 1 215 ? 41.787 -4.206 24.065 1.00 14.82 215 ALA A CA 1
ATOM 1706 C C . ALA A 1 215 ? 42.951 -3.654 23.242 1.00 13.96 215 ALA A C 1
ATOM 1707 O O . ALA A 1 215 ? 42.730 -2.753 22.392 1.00 14.48 215 ALA A O 1
ATOM 1709 N N . HIS A 1 216 ? 44.149 -4.131 23.498 1.00 13.34 216 HIS A N 1
ATOM 1710 C CA . HIS A 1 216 ? 45.328 -3.606 22.876 1.00 14.76 216 HIS A CA 1
ATOM 1711 C C . HIS A 1 216 ? 46.456 -4.634 22.873 1.00 15.59 216 HIS A C 1
ATOM 1712 O O . HIS A 1 216 ? 46.644 -5.259 23.832 1.00 16.62 216 HIS A O 1
ATOM 1719 N N . CYS A 1 217 ? 47.128 -4.846 21.756 1.00 15.67 217 CYS A N 1
ATOM 1720 C CA . CYS A 1 217 ? 48.248 -5.780 21.685 1.00 17.00 217 CYS A CA 1
ATOM 1721 C C . CYS A 1 217 ? 49.486 -5.178 22.296 1.00 17.40 217 CYS A C 1
ATOM 1722 O O . CYS A 1 217 ? 49.837 -4.013 21.994 1.00 13.77 217 CYS A O 1
ATOM 1725 N N . ASN A 1 218 ? 50.199 -5.954 23.111 1.00 16.90 218 ASN A N 1
ATOM 1726 C CA . ASN A 1 218 ? 51.426 -5.388 23.661 1.00 19.26 218 ASN A CA 1
ATOM 1727 C C . ASN A 1 218 ? 52.462 -4.999 22.624 1.00 18.44 218 ASN A C 1
ATOM 1728 O O . ASN A 1 218 ? 53.223 -4.092 22.883 1.00 18.43 218 ASN A O 1
ATOM 1733 N N . GLY A 1 219 ? 52.490 -5.686 21.479 1.00 17.02 219 GLY A N 1
ATOM 1734 C CA . GLY A 1 219 ? 53.498 -5.451 20.444 1.00 17.18 219 GLY A CA 1
ATOM 1735 C C . GLY A 1 219 ? 52.929 -4.610 19.295 1.00 18.10 219 GLY A C 1
ATOM 1736 O O . GLY A 1 219 ? 53.442 -4.657 18.177 1.00 17.45 219 GLY A O 1
ATOM 1737 N N . ASP A 1 220 ? 51.903 -3.805 19.584 1.00 17.14 220 ASP A N 1
ATOM 1738 C CA . ASP A 1 220 ? 51.290 -2.945 18.536 1.00 17.45 220 ASP A CA 1
ATOM 1739 C C . ASP A 1 220 ? 52.326 -1.972 18.011 1.00 17.90 220 ASP A C 1
ATOM 1740 O O . ASP A 1 220 ? 52.918 -1.225 18.781 1.00 16.95 220 ASP A O 1
ATOM 1745 N N . TYR A 1 221 ? 52.567 -2.064 16.710 1.00 17.76 221 TYR A N 1
ATOM 1746 C CA . TYR A 1 221 ? 53.555 -1.247 15.983 1.00 19.25 221 TYR A CA 1
ATOM 1747 C C . TYR A 1 221 ? 52.996 0.115 15.497 1.00 18.88 221 TYR A C 1
ATOM 1748 O O . TYR A 1 221 ? 53.764 0.971 15.064 1.00 17.84 221 TYR A O 1
ATOM 1757 N N . ASP A 1 222 ? 51.681 0.315 15.585 1.00 17.68 222 ASP A N 1
ATOM 1758 C CA . ASP A 1 222 ? 51.007 1.507 15.049 1.00 18.02 222 ASP A CA 1
ATOM 1759 C C . ASP A 1 222 ? 50.636 2.526 16.162 1.00 18.42 222 ASP A C 1
ATOM 1760 O O . ASP A 1 222 ? 50.950 3.733 16.068 1.00 17.54 222 ASP A O 1
ATOM 1765 N N . VAL A 1 223 ? 50.017 2.015 17.234 1.00 16.51 223 VAL A N 1
ATOM 1766 C CA . VAL A 1 223 ? 49.657 2.774 18.413 1.00 16.17 223 VAL A CA 1
ATOM 1767 C C . VAL A 1 223 ? 50.322 2.051 19.592 1.00 16.14 223 VAL A C 1
ATOM 1768 O O . VAL A 1 223 ? 49.952 0.954 19.910 1.00 18.24 223 VAL A O 1
ATOM 1772 N N . PRO A 1 224 ? 51.313 2.644 20.194 1.00 16.23 224 PRO A N 1
ATOM 1773 C CA . PRO A 1 224 ? 51.956 1.931 21.288 1.00 17.74 224 PRO A CA 1
ATOM 1774 C C . PRO A 1 224 ? 50.972 1.536 22.431 1.00 16.99 224 PRO A C 1
ATOM 1775 O O . PRO A 1 224 ? 50.087 2.308 22.777 1.00 15.14 224 PRO A O 1
ATOM 1779 N N . VAL A 1 225 ? 51.156 0.352 23.019 1.00 17.92 225 VAL A N 1
ATOM 1780 C CA . VAL A 1 225 ? 50.310 -0.082 24.142 1.00 16.84 225 VAL A CA 1
ATOM 1781 C C . VAL A 1 225 ? 50.376 0.888 25.340 1.00 17.37 225 VAL A C 1
ATOM 1782 O O . VAL A 1 225 ? 49.443 0.996 26.119 1.00 15.63 225 VAL A O 1
ATOM 1786 N N . GLU A 1 226 ? 51.478 1.615 25.476 1.00 16.71 226 GLU A N 1
ATOM 1787 C CA . GLU A 1 226 ? 51.511 2.710 26.458 1.00 17.38 226 GLU A CA 1
ATOM 1788 C C . GLU A 1 226 ? 50.373 3.731 26.383 1.00 16.61 226 GLU A C 1
ATOM 1789 O O . GLU A 1 226 ? 50.047 4.368 27.410 1.00 15.60 226 GLU A O 1
ATOM 1795 N N . GLU A 1 227 ? 49.739 3.904 25.212 1.00 16.65 227 GLU A N 1
ATOM 1796 C CA . GLU A 1 227 ? 48.595 4.826 25.128 1.00 17.70 227 GLU A CA 1
ATOM 1797 C C . GLU A 1 227 ? 47.403 4.307 25.945 1.00 17.33 227 GLU A C 1
ATOM 1798 O O . GLU A 1 227 ? 46.671 5.094 26.582 1.00 18.19 227 GLU A O 1
ATOM 1804 N N . SER A 1 228 ? 47.241 2.996 25.959 1.00 16.54 228 SER A N 1
ATOM 1805 C CA . SER A 1 228 ? 46.213 2.370 26.791 1.00 15.89 228 SER A CA 1
ATOM 1806 C C . SER A 1 228 ? 46.602 2.395 28.266 1.00 17.11 228 SER A C 1
ATOM 1807 O O . SER A 1 228 ? 45.735 2.678 29.126 1.00 16.03 228 SER A O 1
ATOM 1810 N N . GLU A 1 229 ? 47.887 2.112 28.561 1.00 15.22 229 GLU A N 1
ATOM 1811 C CA . GLU A 1 229 ? 48.395 2.196 29.961 1.00 14.94 229 GLU A CA 1
ATOM 1812 C C . GLU A 1 229 ? 48.178 3.608 30.495 1.00 15.27 229 GLU A C 1
ATOM 1813 O O . GLU A 1 229 ? 47.735 3.781 31.625 1.00 15.95 229 GLU A O 1
ATOM 1819 N N . HIS A 1 230 ? 48.397 4.620 29.658 1.00 16.25 230 HIS A N 1
ATOM 1820 C CA . HIS A 1 230 ? 48.135 6.023 30.052 1.00 16.35 230 HIS A CA 1
ATOM 1821 C C . HIS A 1 230 ? 46.674 6.254 30.503 1.00 16.54 230 HIS A C 1
ATOM 1822 O O . HIS A 1 230 ? 46.420 6.937 31.513 1.00 16.46 230 HIS A O 1
ATOM 1829 N N . ILE A 1 231 ? 45.728 5.683 29.764 1.00 15.78 231 ILE A N 1
ATOM 1830 C CA . ILE A 1 231 ? 44.318 5.841 30.104 1.00 16.05 231 ILE A CA 1
ATOM 1831 C C . ILE A 1 231 ? 44.043 5.136 31.447 1.00 16.48 231 ILE A C 1
ATOM 1832 O O . ILE A 1 231 ? 43.466 5.728 32.370 1.00 17.61 231 ILE A O 1
ATOM 1837 N N . MET A 1 232 ? 44.578 3.937 31.578 1.00 17.30 232 MET A N 1
ATOM 1838 C CA . MET A 1 232 ? 44.448 3.149 32.814 1.00 18.69 232 MET A CA 1
ATOM 1839 C C . MET A 1 232 ? 45.144 3.790 34.004 1.00 17.89 232 MET A C 1
ATOM 1840 O O . MET A 1 232 ? 44.854 3.424 35.150 1.00 19.00 232 MET A O 1
ATOM 1845 N N . ASN A 1 233 ? 46.112 4.680 33.780 1.00 16.71 233 ASN A N 1
ATOM 1846 C CA . ASN A 1 233 ? 46.669 5.478 34.869 1.00 16.44 233 ASN A CA 1
ATOM 1847 C C . ASN A 1 233 ? 45.706 6.496 35.518 1.00 16.20 233 ASN A C 1
ATOM 1848 O O . ASN A 1 233 ? 46.019 7.069 36.547 1.00 15.12 233 ASN A O 1
ATOM 1853 N N . HIS A 1 234 ? 44.536 6.725 34.941 1.00 16.04 234 HIS A N 1
ATOM 1854 C CA . HIS A 1 234 ? 43.647 7.797 35.431 1.00 16.19 234 HIS A CA 1
ATOM 1855 C C . HIS A 1 234 ? 42.165 7.461 35.532 1.00 15.81 234 HIS A C 1
ATOM 1856 O O . HIS A 1 234 ? 41.487 8.035 36.364 1.00 15.55 234 HIS A O 1
ATOM 1863 N N . VAL A 1 235 ? 41.630 6.648 34.621 1.00 14.58 235 VAL A N 1
ATOM 1864 C CA . VAL A 1 235 ? 40.168 6.425 34.596 1.00 14.85 235 VAL A CA 1
ATOM 1865 C C . VAL A 1 235 ? 39.724 5.553 35.762 1.00 14.03 235 VAL A C 1
ATOM 1866 O O . VAL A 1 235 ? 40.524 4.693 36.242 1.00 13.26 235 VAL A O 1
ATOM 1870 N N . PRO A 1 236 ? 38.490 5.799 36.269 1.00 14.32 236 PRO A N 1
ATOM 1871 C CA . PRO A 1 236 ? 38.105 5.119 37.484 1.00 14.87 236 PRO A CA 1
ATOM 1872 C C . PRO A 1 236 ? 37.651 3.659 37.301 1.00 14.20 236 PRO A C 1
ATOM 1873 O O . PRO A 1 236 ? 37.713 2.877 38.249 1.00 13.77 236 PRO A O 1
ATOM 1877 N N . HIS A 1 237 ? 37.190 3.315 36.103 1.00 14.18 237 HIS A N 1
ATOM 1878 C CA . HIS A 1 237 ? 36.706 1.973 35.837 1.00 15.01 237 HIS A CA 1
ATOM 1879 C C . HIS A 1 237 ? 37.240 1.541 34.496 1.00 14.96 237 HIS A C 1
ATOM 1880 O O . HIS A 1 237 ? 36.939 2.215 33.469 1.00 14.82 237 HIS A O 1
ATOM 1887 N N . SER A 1 238 ? 38.046 0.466 34.506 1.00 13.63 238 SER A N 1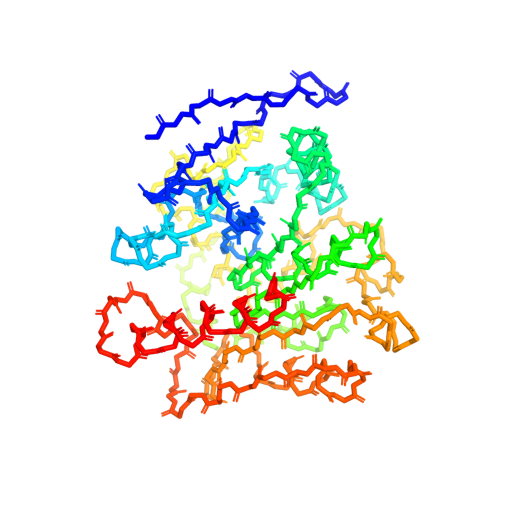
ATOM 1888 C CA . SER A 1 238 ? 38.591 -0.088 33.267 1.00 14.02 238 SER A CA 1
ATOM 1889 C C . SER A 1 238 ? 38.596 -1.590 33.285 1.00 14.55 238 SER A C 1
ATOM 1890 O O . SER A 1 238 ? 38.597 -2.222 34.321 1.00 12.01 238 SER A O 1
ATOM 1893 N N . THR A 1 239 ? 38.558 -2.159 32.097 1.00 14.48 239 THR A N 1
ATOM 1894 C CA . THR A 1 239 ? 38.724 -3.585 31.879 1.00 15.23 239 THR A CA 1
ATOM 1895 C C . THR A 1 239 ? 39.714 -3.603 30.725 1.00 15.64 239 THR A C 1
ATOM 1896 O O . THR A 1 239 ? 39.522 -2.853 29.741 1.00 15.60 239 THR A O 1
ATOM 1900 N N . PHE A 1 240 ? 40.741 -4.427 30.849 1.00 15.71 240 PHE A N 1
ATOM 1901 C CA . PHE A 1 240 ? 41.879 -4.390 29.939 1.00 15.94 240 PHE A CA 1
ATOM 1902 C C . PHE A 1 240 ? 42.180 -5.829 29.455 1.00 16.46 240 PHE A C 1
ATOM 1903 O O . PHE A 1 240 ? 42.502 -6.741 30.260 1.00 14.75 240 PHE A O 1
ATOM 1911 N N . GLU A 1 241 ? 42.072 -5.996 28.149 1.00 15.15 241 GLU A N 1
ATOM 1912 C CA . GLU A 1 241 ? 42.637 -7.144 27.456 1.00 15.55 241 GLU A CA 1
ATOM 1913 C C . GLU A 1 241 ? 43.907 -6.748 26.745 1.00 15.53 241 GLU A C 1
ATOM 1914 O O . GLU A 1 241 ? 43.908 -6.014 25.714 1.00 14.39 241 GLU A O 1
ATOM 1920 N N . ARG A 1 242 ? 44.985 -7.280 27.281 1.00 17.02 242 ARG A N 1
ATOM 1921 C CA . ARG A 1 242 ? 46.333 -6.961 26.866 1.00 18.06 242 ARG A CA 1
ATOM 1922 C C . ARG A 1 242 ? 46.754 -8.186 26.053 1.00 18.46 242 ARG A C 1
ATOM 1923 O O . ARG A 1 242 ? 47.156 -9.216 26.593 1.00 19.25 242 ARG A O 1
ATOM 1931 N N . VAL A 1 243 ? 46.614 -8.081 24.746 1.00 17.95 243 VAL A N 1
ATOM 1932 C CA . VAL A 1 243 ? 46.789 -9.207 23.840 1.00 18.14 243 VAL A CA 1
ATOM 1933 C C . VAL A 1 243 ? 48.268 -9.370 23.501 1.00 18.67 243 VAL A C 1
ATOM 1934 O O . VAL A 1 243 ? 48.935 -8.404 23.140 1.00 16.98 243 VAL A O 1
ATOM 1938 N N . ASN A 1 244 ? 48.779 -10.595 23.666 1.00 19.79 244 ASN A N 1
ATOM 1939 C CA . ASN A 1 244 ? 50.199 -10.890 23.502 1.00 20.28 244 ASN A CA 1
ATOM 1940 C C . ASN A 1 244 ? 50.505 -11.212 22.039 1.00 19.98 244 ASN A C 1
ATOM 1941 O O . ASN A 1 244 ? 50.825 -12.340 21.676 1.00 19.98 244 ASN A O 1
ATOM 1946 N N . LYS A 1 245 ? 50.413 -10.191 21.200 1.00 19.87 245 LYS A N 1
ATOM 1947 C CA . LYS A 1 245 ? 50.706 -10.325 19.779 1.00 19.61 245 LYS A CA 1
ATOM 1948 C C . LYS A 1 245 ? 51.401 -9.072 19.331 1.00 19.60 245 LYS A C 1
ATOM 1949 O O . LYS A 1 245 ? 51.240 -8.004 19.942 1.00 19.16 245 LYS A O 1
ATOM 1955 N N . ASN A 1 246 ? 52.115 -9.180 18.218 1.00 19.37 246 ASN A N 1
ATOM 1956 C CA . ASN A 1 246 ? 52.781 -8.049 17.616 1.00 20.02 246 ASN A CA 1
ATOM 1957 C C . ASN A 1 246 ? 51.902 -7.577 16.482 1.00 20.43 246 ASN A C 1
ATOM 1958 O O . ASN A 1 246 ? 52.303 -7.619 15.344 1.00 21.27 246 ASN A O 1
ATOM 1963 N N . GLU A 1 247 ? 50.680 -7.171 16.815 1.00 20.55 247 GLU A N 1
ATOM 1964 C CA . GLU A 1 247 ? 49.683 -6.767 15.823 1.00 21.01 247 GLU A CA 1
ATOM 1965 C C . GLU A 1 247 ? 49.034 -5.473 16.269 1.00 19.91 247 GLU A C 1
ATOM 1966 O O . GLU A 1 247 ? 49.239 -5.034 17.416 1.00 18.55 247 GLU A O 1
ATOM 1972 N N . HIS A 1 248 ? 48.285 -4.833 15.366 1.00 18.34 248 HIS A N 1
ATOM 1973 C CA . HIS A 1 248 ? 47.534 -3.611 15.719 1.00 18.99 248 HIS A CA 1
ATOM 1974 C C . HIS A 1 248 ? 46.085 -4.073 15.776 1.00 18.66 248 HIS A C 1
ATOM 1975 O O . HIS A 1 248 ? 45.555 -4.323 16.875 1.00 18.42 248 HIS A O 1
ATOM 1982 N N . ASP A 1 249 ? 45.485 -4.295 14.608 1.00 17.60 249 ASP A N 1
ATOM 1983 C CA . ASP A 1 249 ? 44.085 -4.749 14.515 1.00 19.27 249 ASP A CA 1
ATOM 1984 C C . ASP A 1 249 ? 43.983 -6.280 14.642 1.00 19.65 249 ASP A C 1
ATOM 1985 O O . ASP A 1 249 ? 43.840 -7.049 13.664 1.00 18.70 249 ASP A O 1
ATOM 1990 N N . PHE A 1 250 ? 44.073 -6.716 15.891 1.00 18.25 250 PHE A N 1
ATOM 1991 C CA . PHE A 1 250 ? 44.087 -8.147 16.214 1.00 19.85 250 PHE A CA 1
ATOM 1992 C C . PHE A 1 250 ? 42.798 -8.856 15.763 1.00 20.25 250 PHE A C 1
ATOM 1993 O O . PHE A 1 250 ? 42.792 -10.078 15.624 1.00 18.57 250 PHE A O 1
ATOM 2001 N N . ASP A 1 251 ? 41.737 -8.059 15.578 1.00 19.75 251 ASP A N 1
ATOM 2002 C CA . ASP A 1 251 ? 40.413 -8.506 15.151 1.00 20.70 251 ASP A CA 1
ATOM 2003 C C . ASP A 1 251 ? 40.177 -8.356 13.664 1.00 21.52 251 ASP A C 1
ATOM 2004 O O . ASP A 1 251 ? 39.044 -8.431 13.203 1.00 20.98 251 ASP A O 1
ATOM 2009 N N . ARG A 1 252 ? 41.227 -8.153 12.897 1.00 22.99 252 ARG A N 1
ATOM 2010 C CA . ARG A 1 252 ? 41.061 -8.085 11.442 1.00 23.93 252 ARG A CA 1
ATOM 2011 C C . ARG A 1 252 ? 40.233 -9.292 10.929 1.00 24.88 252 ARG A C 1
ATOM 2012 O O . ARG A 1 252 ? 39.339 -9.113 10.083 1.00 24.33 252 ARG A O 1
ATOM 2020 N N . ARG A 1 253 ? 40.509 -10.499 11.441 1.00 25.64 253 ARG A N 1
ATOM 2021 C CA . ARG A 1 253 ? 39.673 -11.694 11.167 1.00 26.28 253 ARG A CA 1
ATOM 2022 C C . ARG A 1 253 ? 38.932 -12.236 12.386 1.00 27.40 253 ARG A C 1
ATOM 2023 O O . ARG A 1 253 ? 39.458 -12.248 13.502 1.00 28.37 253 ARG A O 1
ATOM 2031 N N . PRO A 1 254 ? 37.722 -12.745 12.183 1.00 27.84 254 PRO A N 1
ATOM 2032 C CA . PRO A 1 254 ? 36.950 -13.160 13.350 1.00 28.32 254 PRO A CA 1
ATOM 2033 C C . PRO A 1 254 ? 37.417 -14.482 13.953 1.00 27.94 254 PRO A C 1
ATOM 2034 O O . PRO A 1 254 ? 36.620 -15.446 14.070 1.00 29.00 254 PRO A O 1
ATOM 2038 N N . ASN A 1 255 ? 38.698 -14.534 14.327 1.00 26.67 255 ASN A N 1
ATOM 2039 C CA . ASN A 1 255 ? 39.255 -15.701 14.968 1.00 26.48 255 ASN A CA 1
ATOM 2040 C C . ASN A 1 255 ? 38.646 -15.911 16.363 1.00 25.84 255 ASN A C 1
ATOM 2041 O O . ASN A 1 255 ? 37.957 -15.051 16.915 1.00 24.41 255 ASN A O 1
ATOM 2046 N N . ASP A 1 256 ? 38.905 -17.059 16.942 1.00 24.57 256 ASP A N 1
ATOM 2047 C CA . ASP A 1 256 ? 38.280 -17.366 18.208 1.00 24.63 256 ASP A CA 1
ATOM 2048 C C . ASP A 1 256 ? 38.674 -16.387 19.306 1.00 23.26 256 ASP A C 1
ATOM 2049 O O . ASP A 1 256 ? 37.855 -16.043 20.151 1.00 22.70 256 ASP A O 1
ATOM 2054 N N . GLU A 1 257 ? 39.921 -15.952 19.310 1.00 22.46 257 GLU A N 1
ATOM 2055 C CA . GLU A 1 257 ? 40.354 -14.990 20.329 1.00 22.87 257 GLU A CA 1
ATOM 2056 C C . GLU A 1 257 ? 39.640 -13.646 20.178 1.00 21.70 257 GLU A C 1
ATOM 2057 O O . GLU A 1 257 ? 39.291 -13.017 21.158 1.00 20.00 257 GLU A O 1
ATOM 2063 N N . ALA A 1 258 ? 39.434 -13.220 18.936 1.00 20.38 258 ALA A N 1
ATOM 2064 C CA . ALA A 1 258 ? 38.716 -11.976 18.693 1.00 20.49 258 ALA A CA 1
ATOM 2065 C C . ALA A 1 258 ? 37.249 -12.061 19.099 1.00 19.74 258 ALA A C 1
ATOM 2066 O O . ALA A 1 258 ? 36.735 -11.141 19.719 1.00 18.74 258 ALA A O 1
ATOM 2068 N N . ILE A 1 259 ? 36.615 -13.182 18.820 1.00 18.48 259 ILE A N 1
ATOM 2069 C CA . ILE A 1 259 ? 35.220 -13.383 19.196 1.00 19.07 259 ILE A CA 1
ATOM 2070 C C . ILE A 1 259 ? 35.109 -13.320 20.723 1.00 18.49 259 ILE A C 1
ATOM 2071 O O . ILE A 1 259 ? 34.198 -12.705 21.268 1.00 17.35 259 ILE A O 1
ATOM 2076 N N . THR A 1 260 ? 36.053 -13.947 21.406 1.00 17.05 260 THR A N 1
ATOM 2077 C CA . THR A 1 260 ? 36.015 -13.951 22.863 1.00 17.63 260 THR A CA 1
ATOM 2078 C C . THR A 1 260 ? 36.048 -12.562 23.476 1.00 16.95 260 THR A C 1
ATOM 2079 O O . THR A 1 260 ? 35.317 -12.276 24.426 1.00 16.89 260 THR A O 1
ATOM 2083 N N . ILE A 1 261 ? 36.914 -11.722 22.940 1.00 17.18 261 ILE A N 1
ATOM 2084 C CA . ILE A 1 261 ? 37.002 -10.320 23.337 1.00 17.56 261 ILE A CA 1
ATOM 2085 C C . ILE A 1 261 ? 35.703 -9.537 23.040 1.00 17.80 261 ILE A C 1
ATOM 2086 O O . ILE A 1 261 ? 35.248 -8.789 23.877 1.00 17.02 261 ILE A O 1
ATOM 2091 N N . TYR A 1 262 ? 35.102 -9.745 21.883 1.00 17.51 262 TYR A N 1
ATOM 2092 C CA . TYR A 1 262 ? 33.790 -9.153 21.567 1.00 18.58 262 TYR A CA 1
ATOM 2093 C C . TYR A 1 262 ? 32.697 -9.600 22.532 1.00 18.59 262 TYR A C 1
ATOM 2094 O O . TYR A 1 262 ? 31.860 -8.794 22.915 1.00 18.86 262 TYR A O 1
ATOM 2103 N N . ARG A 1 263 ? 32.700 -10.874 22.916 1.00 19.02 263 ARG A N 1
ATOM 2104 C CA . ARG A 1 263 ? 31.758 -11.345 23.930 1.00 19.10 263 ARG A CA 1
ATOM 2105 C C . ARG A 1 263 ? 32.017 -10.691 25.281 1.00 19.31 263 ARG A C 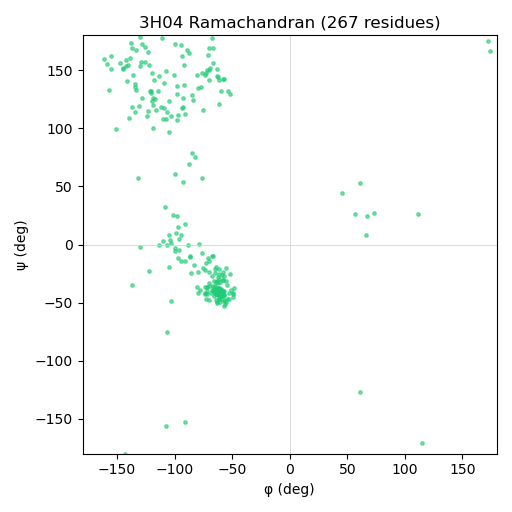1
ATOM 2106 O O . ARG A 1 263 ? 31.080 -10.325 25.943 1.00 19.13 263 ARG A O 1
ATOM 2114 N N . LYS A 1 264 ? 33.283 -10.471 25.628 1.00 18.61 264 LYS A N 1
ATOM 2115 C CA . LYS A 1 264 ? 33.626 -9.715 26.827 1.00 19.42 264 LYS A CA 1
ATOM 2116 C C . LYS A 1 264 ? 33.157 -8.244 26.759 1.00 18.65 264 LYS A C 1
ATOM 2117 O O . LYS A 1 264 ? 32.804 -7.665 27.775 1.00 18.73 264 LYS A O 1
ATOM 2123 N N . VAL A 1 265 ? 33.137 -7.675 25.560 1.00 18.14 265 VAL A N 1
ATOM 2124 C CA . VAL A 1 265 ? 32.625 -6.327 25.381 1.00 17.93 265 VAL A CA 1
ATOM 2125 C C . VAL A 1 265 ? 31.155 -6.268 25.798 1.00 18.32 265 VAL A C 1
ATOM 2126 O O . VAL A 1 265 ? 30.744 -5.411 26.594 1.00 17.41 265 VAL A O 1
ATOM 2130 N N . VAL A 1 266 ? 30.376 -7.210 25.282 1.00 18.11 266 VAL A N 1
ATOM 2131 C CA . VAL A 1 266 ? 28.960 -7.323 25.619 1.00 19.03 266 VAL A CA 1
ATOM 2132 C C . VAL A 1 266 ? 28.680 -7.540 27.128 1.00 18.91 266 VAL A C 1
ATOM 2133 O O . VAL A 1 266 ? 27.700 -6.992 27.687 1.00 19.81 266 VAL A O 1
ATOM 2137 N N . ASP A 1 267 ? 29.520 -8.343 27.756 1.00 18.85 267 ASP A N 1
ATOM 2138 C CA . ASP A 1 267 ? 29.483 -8.563 29.205 1.00 19.64 267 ASP A CA 1
ATOM 2139 C C . ASP A 1 267 ? 29.688 -7.247 29.919 1.00 18.66 267 ASP A C 1
ATOM 2140 O O . ASP A 1 267 ? 28.995 -6.944 30.896 1.00 18.68 267 ASP A O 1
ATOM 2145 N N . PHE A 1 268 ? 30.660 -6.482 29.438 1.00 17.90 268 PHE A N 1
ATOM 2146 C CA . PHE A 1 268 ? 30.960 -5.140 29.994 1.00 16.30 268 PHE A CA 1
ATOM 2147 C C . PHE A 1 268 ? 29.752 -4.218 29.830 1.00 15.81 268 PHE A C 1
ATOM 2148 O O . PHE A 1 268 ? 29.317 -3.583 30.784 1.00 14.24 268 PHE A O 1
ATOM 2156 N N . LEU A 1 269 ? 29.158 -4.195 28.639 1.00 15.64 269 LEU A N 1
ATOM 2157 C CA . LEU A 1 269 ? 27.906 -3.447 28.437 1.00 16.01 269 LEU A CA 1
ATOM 2158 C C . LEU A 1 269 ? 26.771 -3.955 29.321 1.00 15.25 269 LEU A C 1
ATOM 2159 O O . LEU A 1 269 ? 26.067 -3.170 29.923 1.00 16.16 269 LEU A O 1
ATOM 2164 N N . ASN A 1 270 ? 26.578 -5.255 29.367 1.00 16.71 270 ASN A N 1
ATOM 2165 C CA . ASN A 1 270 ? 25.502 -5.814 30.208 1.00 15.96 270 ASN A CA 1
ATOM 2166 C C . ASN A 1 270 ? 25.598 -5.443 31.685 1.00 17.35 270 ASN A C 1
ATOM 2167 O O . ASN A 1 270 ? 24.560 -5.239 32.339 1.00 16.78 270 ASN A O 1
ATOM 2172 N N . ALA A 1 271 ? 26.823 -5.437 32.236 1.00 16.79 271 ALA A N 1
ATOM 2173 C CA . ALA A 1 271 ? 27.046 -5.042 33.628 1.00 17.36 271 ALA A CA 1
ATOM 2174 C C . ALA A 1 271 ? 26.616 -3.616 33.811 1.00 17.66 271 ALA A C 1
ATOM 2175 O O . ALA A 1 271 ? 26.034 -3.257 34.829 1.00 16.21 271 ALA A O 1
ATOM 2177 N N . ILE A 1 272 ? 26.890 -2.788 32.815 1.00 18.25 272 ILE A N 1
ATOM 2178 C CA . ILE A 1 272 ? 26.538 -1.386 32.937 1.00 18.45 272 ILE A CA 1
ATOM 2179 C C . ILE A 1 272 ? 25.042 -1.151 32.846 1.00 18.87 272 ILE A C 1
ATOM 2180 O O . ILE A 1 272 ? 24.512 -0.384 33.638 1.00 18.57 272 ILE A O 1
ATOM 2185 N N . THR A 1 273 ? 24.362 -1.825 31.922 1.00 19.53 273 THR A N 1
ATOM 2186 C CA . THR A 1 273 ? 22.937 -1.590 31.682 1.00 20.48 273 THR A CA 1
ATOM 2187 C C . THR A 1 273 ? 21.983 -2.413 32.595 1.00 22.32 273 THR A C 1
ATOM 2188 O O . THR A 1 273 ? 20.797 -2.161 32.585 1.00 22.59 273 THR A O 1
ATOM 2192 N N . MET A 1 274 ? 22.497 -3.382 33.356 1.00 23.89 274 MET A N 1
ATOM 2193 C CA . MET A 1 274 ? 21.681 -4.212 34.274 1.00 25.51 274 MET A CA 1
ATOM 2194 C C . MET A 1 274 ? 20.802 -3.397 35.220 1.00 25.88 274 MET A C 1
ATOM 2195 O O . MET A 1 274 ? 21.318 -2.553 35.952 1.00 26.22 274 MET A O 1
#

CATH classification: 3.40.50.1820

InterPro domains:
  IPR029058 Alpha/Beta hydrolase fold [G3DSA:3.40.50.1820] (1-275)
  IPR029058 Alpha/Beta hydrolase fold [SSF53474] (8-270)
  IPR049492 BD-FAE-like domain [PF20434] (24-233)
  IPR050300 GDXG lipolytic enzyme [PTHR48081] (22-273)

B-factor: mean 20.9, std 5.4, range [10.74, 51.1]

Organism: Staphylococcus aureus (strain Mu50 / ATCC 700699) (NCBI:txid158878)

Solvent-accessible surface area: 11958 Å² total; per-residue (Å²): 150,91,181,82,132,19,98,12,223,92,86,55,46,0,58,10,30,6,25,97,6,120,80,116,112,31,80,0,0,0,0,0,0,0,8,11,6,0,0,51,13,94,16,87,55,10,21,99,89,0,25,68,13,0,0,66,59,1,1,0,0,2,0,6,0,12,0,0,42,43,18,24,0,46,26,0,7,118,2,0,30,36,0,0,58,32,0,52,80,79,26,91,152,37,46,4,0,0,0,0,24,11,0,0,0,0,1,0,0,0,0,7,41,56,74,133,17,55,0,0,0,0,0,4,0,5,0,58,0,58,15,101,51,4,78,62,74,18,104,127,23,16,172,94,2,142,94,32,86,124,94,62,10,53,139,11,43,15,137,87,41,25,21,92,51,79,74,95,75,0,86,31,0,15,9,20,0,3,4,44,13,78,4,23,99,37,0,98,30,114,66,57,67,66,77,80,13,22,6,37,70,109,72,0,126,104,5,24,32,0,0,0,0,0,0,55,26,13,61,6,1,29,10,100,4,0,55,33,0,62,110,59,16,72,110,52,60,48,43,111,15,130,56,125,70,18,39,7,1,160,179,44,59,124,105,1,32,70,9,0,127,78,0,22,92,23,0,49,78,55,35,205

Secondary structure (DSSP, 8-state):
-EEEEEE-TTS-EEEEEEE--SSSSPSEEEEEE--STTTS--TT-S-HHHHHHHTTTEEEEEE--PPTTTS-HHHHHHHHHHHHHHHHHTTTTS-EEEEEETHHHHHHHHHHHHS--SEEEEES--S-S-SHHHHSPPHHHHHHHTTS-HHHHHTTS-SS--SS-SSGGGHHHHHHHHHHT-HHHHH--S-TTSGGGS--HHHHTT---EEEEEETT-SSS-THHHHHHHTT-SSEEEEEE-SS-S-TTSS--HHHHHHHHHHHHHHHHHH-

Sequence (272 aa):
EIKYKVITKDAFALPYTIIKAKNQPTKGVIVYIHGGGLMFGKANDLSPQYIDILTEHYDLIQLSYRLLPEVSLDCIIEDVYASFDAIQSQYSNCPIFTFGRSSGAYLSLLIARDRDIDGVIDFYGYSRINTEPFKTTNSYYAKIAQSINETMMIAQLTSPTPVVQDQIAQRFLIYVYARGTGKWINMINIADYTDSKYNIAPDELKTLPPVFIAHCNGDYDVPVEESEHIMNHVPHSTFERVNKNEHDFDRRPNDEAITIYRKVVDFLNAITM

Radius of gyration: 17.64 Å; Cα contacts (8 Å, |Δi|>4): 571; chains: 1; bounding box: 46×43×44 Å

Nearest PDB structures (foldseek):
  3h04-assembly1_A  TM=1.004E+00  e=3.100E-62  Staphylococcus aureus subsp. aureus Mu50
  2qru-assembly1_A  TM=8.705E-01  e=6.185E-21  Enterococcus faecalis V583
  7l4u-assembly2_B  TM=6.488E-01  e=3.144E-12  Homo sapiens
  3om8-assembly1_B  TM=6.433E-01  e=2.091E-10  Pseudomonas aeruginosa PAO1
  3lcr-assembly1_A  TM=6.172E-01  e=9.550E-09  Streptomyces sp. CK4412